Protein AF-0000000075303180 (afdb_homodimer)

Secondary structure (DSSP, 8-state):
----------GGGGGGGGGGHHHHHHHHHHHHHHHHHHHTSS-HHHHGGGGTT---HHHHHHHHHHHHHHHHHHHHHHHHHH-TT-HHHHHHHHHHHHHHHHHHHHHHHHHTT-HHHHHHHHHHHHHHHHHHHHHHHHHT--SHHHHHHHHHHHHHHHHHHHHTT--/-------GGGGGGGGGGGGGHHHHHHHHHHHHHHHHHHHTSS-HHHHGGG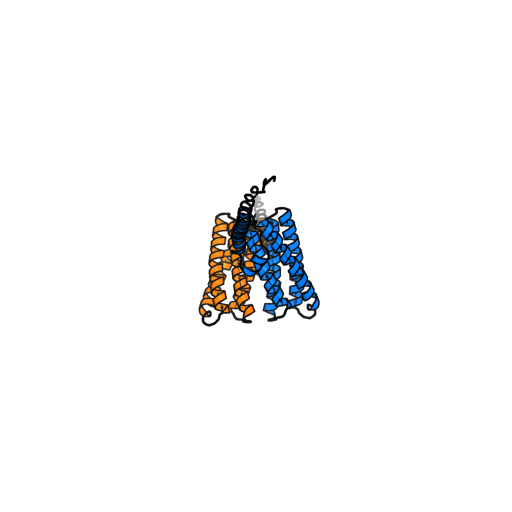GTT---HHHHHHHHHHHHHHHHHHHHHHHHHH-TT-HHHHHHHHHHHHHHHHHHHHHHHHHTT-HHHHHHHHHHHHHHHHHHHHHHHHHT--SHHHHHHHHHHHHHHHHHHHHTT--

Structure (mmCIF, N/CA/C/O backbone):
data_AF-0000000075303180-model_v1
#
loop_
_entity.id
_entity.type
_entity.pdbx_description
1 polymer 'Pectinesterase inhibitor domain-containing protein'
#
loop_
_atom_site.group_PDB
_atom_site.id
_atom_site.type_symbol
_atom_site.label_atom_id
_atom_site.label_alt_id
_atom_site.label_comp_id
_atom_site.label_asym_id
_atom_site.label_entity_id
_atom_site.label_seq_id
_atom_site.pdbx_PDB_ins_code
_atom_site.Cartn_x
_atom_site.Cartn_y
_atom_site.Cartn_z
_atom_site.occupancy
_atom_site.B_iso_or_equiv
_atom_site.auth_seq_id
_atom_site.auth_comp_id
_atom_site.auth_asym_id
_atom_site.auth_atom_id
_atom_site.pdbx_PDB_model_num
ATOM 1 N N . MET A 1 1 ? 65.938 -1.689 64.062 1 24.88 1 MET A N 1
ATOM 2 C CA . MET A 1 1 ? 65.25 -2.586 63.125 1 24.88 1 MET A CA 1
ATOM 3 C C . MET A 1 1 ? 63.75 -2.189 63.031 1 24.88 1 MET A C 1
ATOM 5 O O . MET A 1 1 ? 63.031 -2.137 64 1 24.88 1 MET A O 1
ATOM 9 N N . ALA A 1 2 ? 63.438 -1.183 62 1 32.94 2 ALA A N 1
ATOM 10 C CA . ALA A 1 2 ? 62.469 -0.233 61.5 1 32.94 2 ALA A CA 1
ATOM 11 C C . ALA A 1 2 ? 61.281 -0.958 60.844 1 32.94 2 ALA A C 1
ATOM 13 O O . ALA A 1 2 ? 61.406 -1.531 59.781 1 32.94 2 ALA A O 1
ATOM 14 N N . GLY A 1 3 ? 60.594 -1.836 61.594 1 27.31 3 GLY A N 1
ATOM 15 C CA . GLY A 1 3 ? 59.5 -2.717 61.25 1 27.31 3 GLY A CA 1
ATOM 16 C C . GLY A 1 3 ? 58.281 -1.972 60.75 1 27.31 3 GLY A C 1
ATOM 17 O O . GLY A 1 3 ? 57.25 -1.926 61.406 1 27.31 3 GLY A O 1
ATOM 18 N N . ARG A 1 4 ? 58.406 -0.754 60 1 32.34 4 ARG A N 1
ATOM 19 C CA . ARG A 1 4 ? 57.344 0.165 59.594 1 32.34 4 ARG A CA 1
ATOM 20 C C . ARG A 1 4 ? 56.406 -0.483 58.594 1 32.34 4 ARG A C 1
ATOM 22 O O . ARG A 1 4 ? 56.625 -0.41 57.406 1 32.34 4 ARG A O 1
ATOM 29 N N . ASP A 1 5 ? 56.188 -1.836 58.625 1 28.19 5 ASP A N 1
ATOM 30 C CA . ASP A 1 5 ? 55.438 -2.348 57.469 1 28.19 5 ASP A CA 1
ATOM 31 C C . ASP A 1 5 ? 54.094 -1.618 57.312 1 28.19 5 ASP A C 1
ATOM 33 O O . ASP A 1 5 ? 53.594 -1.01 58.281 1 28.19 5 ASP A O 1
ATOM 37 N N . THR A 1 6 ? 53.469 -1.78 55.938 1 33.72 6 THR A N 1
ATOM 38 C CA . THR A 1 6 ? 52.688 -1.403 54.781 1 33.72 6 THR A CA 1
ATOM 39 C C . THR A 1 6 ? 51.219 -1.77 54.938 1 33.72 6 THR A C 1
ATOM 41 O O . THR A 1 6 ? 50.844 -2.918 54.719 1 33.72 6 THR A O 1
ATOM 44 N N . PHE A 1 7 ? 50.594 -1.646 56.062 1 31.88 7 PHE A N 1
ATOM 45 C CA . PHE A 1 7 ? 49.25 -2.152 56.25 1 31.88 7 PHE A CA 1
ATOM 46 C C . PHE A 1 7 ? 48.25 -1.39 55.375 1 31.88 7 PHE A C 1
ATOM 48 O O . PHE A 1 7 ? 47.062 -1.67 55.406 1 31.88 7 PHE A O 1
ATOM 55 N N . GLN A 1 8 ? 48.719 -0.25 54.688 1 28.45 8 GLN A N 1
ATOM 56 C CA . GLN A 1 8 ? 47.594 0.68 54.5 1 28.45 8 GLN A CA 1
ATOM 57 C C . GLN A 1 8 ? 46.562 0.11 53.531 1 28.45 8 GLN A C 1
ATOM 59 O O . GLN A 1 8 ? 45.375 0.098 53.812 1 28.45 8 GLN A O 1
ATOM 64 N N . LEU A 1 9 ? 46.75 0.194 52.094 1 29.69 9 LEU A N 1
ATOM 65 C CA . LEU A 1 9 ? 45.875 0.906 51.188 1 29.69 9 LEU A CA 1
ATOM 66 C C . LEU A 1 9 ? 44.812 -0.033 50.594 1 29.69 9 LEU A C 1
ATOM 68 O O . LEU A 1 9 ? 44.938 -0.532 49.469 1 29.69 9 LEU A O 1
ATOM 72 N N . ARG A 1 10 ? 44.344 -1.1 51.281 1 32.66 10 ARG A N 1
ATOM 73 C CA . ARG A 1 10 ? 43.531 -2.004 50.438 1 32.66 10 ARG A CA 1
ATOM 74 C C . ARG A 1 10 ? 42.156 -1.413 50.156 1 32.66 10 ARG A C 1
ATOM 76 O O . ARG A 1 10 ? 41.312 -2.066 49.531 1 32.66 10 ARG A O 1
ATOM 83 N N . PHE A 1 11 ? 41.75 -0.204 50.625 1 32.78 11 PHE A N 1
ATOM 84 C CA . PHE A 1 11 ? 40.281 -0.117 50.625 1 32.78 11 PHE A CA 1
ATOM 85 C C . PHE A 1 11 ? 39.75 0.179 49.219 1 32.78 11 PHE A C 1
ATOM 87 O O . PHE A 1 11 ? 38.562 0.42 49.062 1 32.78 11 PHE A O 1
ATOM 94 N N . ALA A 1 12 ? 40.562 0.313 48.125 1 32.06 12 ALA A N 1
ATOM 95 C CA . ALA A 1 12 ? 39.969 1.142 47.062 1 32.06 12 ALA A CA 1
ATOM 96 C C . ALA A 1 12 ? 38.938 0.35 46.25 1 32.06 12 ALA A C 1
ATOM 98 O O . ALA A 1 12 ? 38.344 0.878 45.312 1 32.06 12 ALA A O 1
ATOM 99 N N . ALA A 1 13 ? 38.875 -0.972 46.281 1 31.77 13 ALA A N 1
ATOM 100 C CA . ALA A 1 13 ? 38.406 -1.483 45 1 31.77 13 ALA A CA 1
ATOM 101 C C . ALA A 1 13 ? 36.875 -1.424 44.906 1 31.77 13 ALA A C 1
ATOM 103 O O . ALA A 1 13 ? 36.281 -1.957 43.969 1 31.77 13 ALA A O 1
ATOM 104 N N . VAL A 1 14 ? 36.125 -1.001 45.938 1 34.91 14 VAL A N 1
ATOM 105 C CA . VAL A 1 14 ? 34.75 -1.453 45.812 1 34.91 14 VAL A CA 1
ATOM 106 C C . VAL A 1 14 ? 33.969 -0.567 44.844 1 34.91 14 VAL A C 1
ATOM 108 O O . VAL A 1 14 ? 32.781 -0.792 44.594 1 34.91 14 VAL A O 1
ATOM 111 N N . ALA A 1 15 ? 34.469 0.601 44.375 1 32.38 15 ALA A N 1
ATOM 112 C CA . ALA A 1 15 ? 33.5 1.516 43.812 1 32.38 15 ALA A CA 1
ATOM 113 C C . ALA A 1 15 ? 33.125 1.108 42.406 1 32.38 15 ALA A C 1
ATOM 115 O O . ALA A 1 15 ? 32.344 1.783 41.75 1 32.38 15 ALA A O 1
ATOM 116 N N . ALA A 1 16 ? 33.844 0.206 41.781 1 34.72 16 ALA A N 1
ATOM 117 C CA . ALA A 1 16 ? 33.656 0.291 40.312 1 34.72 16 ALA A CA 1
ATOM 118 C C . ALA A 1 16 ? 32.344 -0.331 39.906 1 34.72 16 ALA A C 1
ATOM 120 O O . ALA A 1 16 ? 32.031 -0.391 38.719 1 34.72 16 ALA A O 1
ATOM 121 N N . SER A 1 17 ? 31.594 -1.024 40.781 1 34.41 17 SER A N 1
ATOM 122 C CA . SER A 1 17 ? 30.641 -1.911 40.125 1 34.41 17 SER A CA 1
ATOM 123 C C . SER A 1 17 ? 29.375 -1.163 39.719 1 34.41 17 SER A C 1
ATOM 125 O O . SER A 1 17 ? 28.438 -1.762 39.219 1 34.41 17 SER A O 1
ATOM 127 N N . ALA A 1 18 ? 29.109 0.028 40.219 1 31.83 18 ALA A N 1
ATOM 128 C CA . ALA A 1 18 ? 27.734 0.475 40.031 1 31.83 18 ALA A CA 1
ATOM 129 C C . ALA A 1 18 ? 27.516 0.95 38.594 1 31.83 18 ALA A C 1
ATOM 131 O O . ALA A 1 18 ? 26.391 1.322 38.219 1 31.83 18 ALA A O 1
ATOM 132 N N . ALA A 1 19 ? 28.562 1.219 37.844 1 35.19 19 ALA A N 1
ATOM 133 C CA . ALA A 1 19 ? 28.25 1.925 36.594 1 35.19 19 ALA A CA 1
ATOM 134 C C . ALA A 1 19 ? 27.688 0.971 35.562 1 35.19 19 ALA A C 1
ATOM 136 O O . ALA A 1 19 ? 27.344 1.39 34.438 1 35.19 19 ALA A O 1
ATOM 137 N N . VAL A 1 20 ? 27.828 -0.35 35.719 1 40.56 20 VAL A N 1
ATOM 138 C CA . VAL A 1 20 ? 27.469 -1.192 34.594 1 40.56 20 VAL A CA 1
ATOM 139 C C . VAL A 1 20 ? 25.953 -1.306 34.5 1 40.56 20 VAL A C 1
ATOM 141 O O . VAL A 1 20 ? 25.422 -1.77 33.469 1 40.56 20 VAL A O 1
ATOM 144 N N . LEU A 1 21 ? 25.109 -0.945 35.5 1 37.31 21 LEU A N 1
ATOM 145 C CA . LEU A 1 21 ? 23.688 -1.257 35.406 1 37.31 21 LEU A CA 1
ATOM 146 C C . LEU A 1 21 ? 22.953 -0.234 34.562 1 37.31 21 LEU A C 1
ATOM 148 O O . LEU A 1 21 ? 21.844 -0.487 34.094 1 37.31 21 LEU A O 1
ATOM 152 N N . ILE A 1 22 ? 23.453 0.957 34.344 1 39.12 22 ILE A N 1
ATOM 153 C CA . ILE A 1 22 ? 22.641 1.969 33.656 1 39.12 22 ILE A CA 1
ATOM 154 C C . ILE A 1 22 ? 22.562 1.656 32.188 1 39.12 22 ILE A C 1
ATOM 156 O O . ILE A 1 22 ? 21.562 1.976 31.516 1 39.12 22 ILE A O 1
ATOM 160 N N . LEU A 1 23 ? 23.531 1.041 31.578 1 44.53 23 LEU A N 1
ATOM 161 C CA . LEU A 1 23 ? 23.469 0.863 30.125 1 44.53 23 LEU A CA 1
ATOM 162 C C . LEU A 1 23 ? 22.406 -0.157 29.75 1 44.53 23 LEU A C 1
ATOM 164 O O . LEU A 1 23 ? 21.875 -0.13 28.641 1 44.53 23 LEU A O 1
ATOM 168 N N . LEU A 1 24 ? 22.125 -1.061 30.594 1 41.56 24 LEU A N 1
ATOM 169 C CA . LEU A 1 24 ? 21.156 -2.092 30.234 1 41.56 24 LEU A CA 1
ATOM 170 C C . LEU A 1 24 ? 19.734 -1.532 30.234 1 41.56 24 LEU A C 1
ATOM 172 O O . LEU A 1 24 ? 18.875 -2.014 29.5 1 41.56 24 LEU A O 1
ATOM 176 N N . MET A 1 25 ? 19.438 -0.557 31.016 1 38.84 25 MET A N 1
ATOM 177 C CA . MET A 1 25 ? 18.047 -0.096 31.078 1 38.84 25 MET A CA 1
ATOM 178 C C . MET A 1 25 ? 17.703 0.757 29.859 1 38.84 25 MET A C 1
ATOM 180 O O . MET A 1 25 ? 16.547 0.858 29.484 1 38.84 25 MET A O 1
ATOM 184 N N . ALA A 1 26 ? 18.594 1.51 29.312 1 40.84 26 ALA A N 1
ATOM 185 C CA . ALA A 1 26 ? 18.312 2.307 28.109 1 40.84 26 ALA A CA 1
ATOM 186 C C . ALA A 1 26 ? 17.969 1.411 26.922 1 40.84 26 ALA A C 1
ATOM 188 O O . ALA A 1 26 ? 17.125 1.762 26.094 1 40.84 26 ALA A O 1
ATOM 189 N N . GLY A 1 27 ? 18.625 0.375 26.781 1 40.47 27 GLY A N 1
ATOM 190 C CA . GLY A 1 27 ? 18.328 -0.609 25.75 1 40.47 27 GLY A CA 1
ATOM 191 C C . GLY A 1 27 ? 16.938 -1.181 25.859 1 40.47 27 GLY A C 1
ATOM 192 O O . GLY A 1 27 ? 16.344 -1.574 24.844 1 40.47 27 GLY A O 1
ATOM 193 N N . GLN A 1 28 ? 16.469 -1.405 26.984 1 43.34 28 GLN A N 1
ATOM 194 C CA . GLN A 1 28 ? 15.141 -1.982 27.203 1 43.34 28 GLN A CA 1
ATOM 195 C C . GLN A 1 28 ? 14.039 -0.99 26.844 1 43.34 28 GLN A C 1
ATOM 197 O O . GLN A 1 28 ? 13.008 -1.373 26.297 1 43.34 28 GLN A O 1
ATOM 202 N N . VAL A 1 29 ? 14.242 0.16 27.297 1 41.56 29 VAL A N 1
ATOM 203 C CA . VAL A 1 29 ? 13.227 1.168 27.016 1 41.56 29 VAL A CA 1
ATOM 204 C C . VAL A 1 29 ? 13.188 1.456 25.516 1 41.56 29 VAL A C 1
ATOM 206 O O . VAL A 1 29 ? 12.117 1.582 24.922 1 41.56 29 VAL A O 1
ATOM 209 N N . ALA A 1 30 ? 14.414 1.694 25 1 41.25 30 ALA A N 1
ATOM 210 C CA . ALA A 1 30 ? 14.516 1.917 23.547 1 41.25 30 ALA A CA 1
ATOM 211 C C . ALA A 1 30 ? 13.961 0.729 22.781 1 41.25 30 ALA A C 1
ATOM 213 O O . ALA A 1 30 ? 13.273 0.907 21.766 1 41.25 30 ALA A O 1
ATOM 214 N N . GLU A 1 31 ? 14.258 -0.454 23.219 1 47 31 GLU A N 1
ATOM 215 C CA . GLU A 1 31 ? 13.719 -1.675 22.625 1 47 31 GLU A CA 1
ATOM 216 C C . GLU A 1 31 ? 12.195 -1.71 22.734 1 47 31 GLU A C 1
ATOM 218 O O . GLU A 1 31 ? 11.516 -2.107 21.781 1 47 31 GLU A O 1
ATOM 223 N N . SER A 1 32 ? 11.75 -1.181 23.891 1 48.59 32 SER A N 1
ATOM 224 C CA . SER A 1 32 ? 10.305 -1.16 24.125 1 48.59 32 SER A CA 1
ATOM 225 C C . SER A 1 32 ? 9.617 -0.177 23.172 1 48.59 32 SER A C 1
ATOM 227 O O . SER A 1 32 ? 8.57 -0.486 22.609 1 48.59 32 SER A O 1
ATOM 229 N N . ARG A 1 33 ? 10.258 1.001 23.094 1 44.88 33 ARG A N 1
ATOM 230 C CA . ARG A 1 33 ? 9.664 1.993 22.203 1 44.88 33 ARG A CA 1
ATOM 231 C C . ARG A 1 33 ? 9.836 1.589 20.75 1 44.88 33 ARG A C 1
ATOM 233 O O . ARG A 1 33 ? 8.969 1.854 19.922 1 44.88 33 ARG A O 1
ATOM 240 N N . MET A 1 34 ? 11.109 0.987 20.406 1 47.81 34 MET A N 1
ATOM 241 C CA . MET A 1 34 ? 11.344 0.433 19.078 1 47.81 34 MET A CA 1
ATOM 242 C C . MET A 1 34 ? 10.305 -0.626 18.734 1 47.81 34 MET A C 1
ATOM 244 O O . MET A 1 34 ? 9.766 -0.636 17.625 1 47.81 34 MET A O 1
ATOM 248 N N . ILE A 1 35 ? 10.219 -1.582 19.734 1 54.34 35 ILE A N 1
ATOM 249 C CA . ILE A 1 35 ? 9.188 -2.609 19.641 1 54.34 35 ILE A CA 1
ATOM 250 C C . ILE A 1 35 ? 7.824 -1.953 19.438 1 54.34 35 ILE A C 1
ATOM 252 O O . ILE A 1 35 ? 7.02 -2.426 18.625 1 54.34 35 ILE A O 1
ATOM 256 N N . ASN A 1 36 ? 7.867 -0.774 19.719 1 70.38 36 ASN A N 1
ATOM 257 C CA . ASN A 1 36 ? 6.566 -0.114 19.672 1 70.38 36 ASN A CA 1
ATOM 258 C C . ASN A 1 36 ? 6.293 0.485 18.281 1 70.38 36 ASN A C 1
ATOM 260 O O . ASN A 1 36 ? 5.203 0.319 17.734 1 70.38 36 ASN A O 1
ATOM 264 N N . LEU A 1 37 ? 7.488 0.885 17.656 1 84.31 37 LEU A N 1
ATOM 265 C CA . LEU A 1 37 ? 7.246 1.544 16.375 1 84.31 37 LEU A CA 1
ATOM 266 C C . LEU A 1 37 ? 6.801 0.538 15.312 1 84.31 37 LEU A C 1
ATOM 268 O O . LEU A 1 37 ? 5.945 0.846 14.477 1 84.31 37 LEU A O 1
ATOM 272 N N . CYS A 1 38 ? 7.293 -0.668 15.469 1 89.12 38 CYS A N 1
ATOM 273 C CA . CYS A 1 38 ? 7.078 -1.641 14.406 1 89.12 38 CYS A CA 1
ATOM 274 C C . CYS A 1 38 ? 5.879 -2.527 14.703 1 89.12 38 CYS A C 1
ATOM 276 O O . CYS A 1 38 ? 5.406 -3.262 13.836 1 89.12 38 CYS A O 1
ATOM 278 N N . SER A 1 39 ? 5.418 -2.426 15.922 1 81.62 39 SER A N 1
ATOM 279 C CA . SER A 1 39 ? 4.355 -3.33 16.344 1 81.62 39 SER A CA 1
ATOM 280 C C . SER A 1 39 ? 3.084 -3.111 15.531 1 81.62 39 SER A C 1
ATOM 282 O O . SER A 1 39 ? 2.289 -4.039 15.352 1 81.62 39 SER A O 1
ATOM 284 N N . HIS A 1 40 ? 2.967 -1.974 14.906 1 72.5 40 HIS A N 1
ATOM 285 C CA . HIS A 1 40 ? 1.739 -1.68 14.172 1 72.5 40 HIS A CA 1
ATOM 286 C C . HIS A 1 40 ? 1.953 -1.796 12.664 1 72.5 40 HIS A C 1
ATOM 288 O O . HIS A 1 40 ? 1.044 -1.512 11.883 1 72.5 40 HIS A O 1
ATOM 294 N N . THR A 1 41 ? 3.145 -2.25 12.352 1 83.81 41 THR A N 1
ATOM 295 C CA . THR A 1 41 ? 3.387 -2.439 10.93 1 83.81 41 THR A CA 1
ATOM 296 C C . THR A 1 41 ? 2.885 -3.807 10.469 1 83.81 41 THR A C 1
ATOM 298 O O . THR A 1 41 ? 2.699 -4.711 11.289 1 83.81 41 THR A O 1
ATOM 301 N N . ALA A 1 42 ? 2.67 -3.943 9.18 1 81.12 42 ALA A N 1
ATOM 302 C CA . ALA A 1 42 ? 2.164 -5.195 8.625 1 81.12 42 ALA A CA 1
ATOM 303 C C . ALA A 1 42 ? 3.227 -6.293 8.68 1 81.12 42 ALA A C 1
ATOM 305 O O . ALA A 1 42 ? 2.902 -7.473 8.82 1 81.12 42 ALA A O 1
ATOM 306 N N . TYR A 1 43 ? 4.414 -5.84 8.602 1 88.69 43 TYR A N 1
ATOM 307 C CA . TYR A 1 43 ? 5.512 -6.797 8.57 1 88.69 43 TYR A CA 1
ATOM 308 C C . TYR A 1 43 ? 6.605 -6.414 9.562 1 88.69 43 TYR A C 1
ATOM 310 O O . TYR A 1 43 ? 7.703 -6.027 9.164 1 88.69 43 TYR A O 1
ATOM 318 N N . PRO A 1 44 ? 6.359 -6.727 10.859 1 89.75 44 PRO A N 1
ATOM 319 C CA . PRO A 1 44 ? 7.254 -6.262 11.922 1 89.75 44 PRO A CA 1
ATOM 320 C C . PRO A 1 44 ? 8.648 -6.875 11.828 1 89.75 44 PRO A C 1
ATOM 322 O O . PRO A 1 44 ? 9.633 -6.227 12.188 1 89.75 44 PRO A O 1
ATOM 325 N N . SER A 1 45 ? 8.773 -8.094 11.352 1 90.88 45 SER A N 1
ATOM 326 C CA . SER A 1 45 ? 10.07 -8.758 11.266 1 90.88 45 SER A CA 1
ATOM 327 C C . SER A 1 45 ? 10.977 -8.062 10.25 1 90.88 45 SER A C 1
ATOM 329 O O . SER A 1 45 ? 12.203 -8.102 10.383 1 90.88 45 SER A O 1
ATOM 331 N N . LEU A 1 46 ? 10.383 -7.402 9.305 1 91.81 46 LEU A N 1
ATOM 332 C CA . LEU A 1 46 ? 11.148 -6.68 8.297 1 91.81 46 LEU A CA 1
ATOM 333 C C . LEU A 1 46 ? 11.406 -5.242 8.734 1 91.81 46 LEU A C 1
ATOM 335 O O . LEU A 1 46 ? 12.289 -4.57 8.195 1 91.81 46 LEU A O 1
ATOM 339 N N . CYS A 1 47 ? 10.672 -4.836 9.664 1 93.12 47 CYS A N 1
ATOM 340 C CA . CYS A 1 47 ? 10.758 -3.473 10.172 1 93.12 47 CYS A CA 1
ATOM 341 C C . CYS A 1 47 ? 11.859 -3.352 11.227 1 93.12 47 CYS A C 1
ATOM 343 O O . CYS A 1 47 ? 12.656 -2.418 11.188 1 93.12 47 CYS A O 1
ATOM 345 N N . ARG A 1 48 ? 11.969 -4.258 12.078 1 92.69 48 ARG A N 1
ATOM 346 C CA . ARG A 1 48 ? 12.773 -4.18 13.297 1 92.69 48 ARG A CA 1
ATOM 347 C C . ARG A 1 48 ? 14.25 -3.982 12.961 1 92.69 48 ARG A C 1
ATOM 349 O O . ARG A 1 48 ? 14.906 -3.105 13.531 1 92.69 48 ARG A O 1
ATOM 356 N N . PRO A 1 49 ? 14.805 -4.734 12.039 1 92.94 49 PRO A N 1
ATOM 357 C CA . PRO A 1 49 ? 16.234 -4.547 11.766 1 92.94 49 PRO A CA 1
ATOM 358 C C . PRO A 1 49 ? 16.547 -3.166 11.203 1 92.94 49 PRO A C 1
ATOM 360 O O . PRO A 1 49 ? 17.672 -2.686 11.336 1 92.94 49 PRO A O 1
ATOM 363 N N . LEU A 1 50 ? 15.602 -2.512 10.656 1 91.81 50 LEU A N 1
ATOM 364 C CA . LEU A 1 50 ? 15.859 -1.238 9.992 1 91.81 50 LEU A CA 1
ATOM 365 C C . LEU A 1 50 ? 15.773 -0.081 10.977 1 91.81 50 LEU A C 1
ATOM 367 O O . LEU A 1 50 ? 16.297 1.006 10.719 1 91.81 50 LEU A O 1
ATOM 371 N N . VAL A 1 51 ? 15.102 -0.293 12.102 1 92.38 51 VAL A N 1
ATOM 372 C CA . VAL A 1 51 ? 14.898 0.828 13.016 1 92.38 51 VAL A CA 1
ATOM 373 C C . VAL A 1 51 ? 15.539 0.514 14.367 1 92.38 51 VAL A C 1
ATOM 375 O O . VAL A 1 51 ? 15.102 1.021 15.398 1 92.38 51 VAL A O 1
ATOM 378 N N . LYS A 1 52 ? 16.484 -0.289 14.289 1 88.12 52 LYS A N 1
ATOM 379 C CA . LYS A 1 52 ? 17.172 -0.608 15.531 1 88.12 52 LYS A CA 1
ATOM 380 C C . LYS A 1 52 ? 17.688 0.657 16.219 1 88.12 52 LYS A C 1
ATOM 382 O O . LYS A 1 52 ? 18.297 1.511 15.578 1 88.12 52 LYS A O 1
ATOM 387 N N . ARG A 1 53 ? 17.266 0.84 17.5 1 86.56 53 ARG A N 1
ATOM 388 C CA . ARG A 1 53 ? 17.734 1.903 18.375 1 86.56 53 ARG A CA 1
ATOM 389 C C . ARG A 1 53 ? 17.141 3.25 17.984 1 86.56 53 ARG A C 1
ATOM 391 O O . ARG A 1 53 ? 17.672 4.301 18.328 1 86.56 53 ARG A O 1
ATOM 398 N N . VAL A 1 54 ? 16.25 3.285 17.125 1 90.19 54 VAL A N 1
ATOM 399 C CA . VAL A 1 54 ? 15.555 4.516 16.75 1 90.19 54 VAL A CA 1
ATOM 400 C C . VAL A 1 54 ? 14.203 4.586 17.469 1 90.19 54 VAL A C 1
ATOM 402 O O . VAL A 1 54 ? 13.438 3.617 17.469 1 90.19 54 VAL A O 1
ATOM 405 N N . THR A 1 55 ? 13.898 5.742 18.094 1 86.12 55 THR A N 1
ATOM 406 C CA . THR A 1 55 ? 12.641 5.875 18.828 1 86.12 55 THR A CA 1
ATOM 407 C C . THR A 1 55 ? 11.758 6.953 18.188 1 86.12 55 THR A C 1
ATOM 409 O O . THR A 1 55 ? 10.555 7.004 18.453 1 86.12 55 THR A O 1
ATOM 412 N N . ASN A 1 56 ? 12.344 7.805 17.469 1 89.94 56 ASN A N 1
ATOM 413 C CA . ASN A 1 56 ? 11.617 8.891 16.812 1 89.94 56 ASN A CA 1
ATOM 414 C C . ASN A 1 56 ? 11.016 8.445 15.484 1 89.94 56 ASN A C 1
ATOM 416 O O . ASN A 1 56 ? 11.734 7.988 14.594 1 89.94 56 ASN A O 1
ATOM 420 N N . PRO A 1 57 ? 9.719 8.633 15.359 1 89.5 57 PRO A N 1
ATOM 421 C CA . PRO A 1 57 ? 9.062 8.164 14.141 1 89.5 57 PRO A CA 1
ATOM 422 C C . PRO A 1 57 ? 9.625 8.812 12.875 1 89.5 57 PRO A C 1
ATOM 424 O O . PRO A 1 57 ? 9.734 8.164 11.836 1 89.5 57 PRO A O 1
ATOM 427 N N . ARG A 1 58 ? 9.898 10.039 12.914 1 93 58 ARG A N 1
ATOM 428 C CA . ARG A 1 58 ? 10.43 10.734 11.75 1 93 58 ARG A CA 1
ATOM 429 C C . ARG A 1 58 ? 11.781 10.148 11.336 1 93 58 ARG A C 1
ATOM 431 O O . ARG A 1 58 ? 12.016 9.914 10.148 1 93 58 ARG A O 1
ATOM 438 N N . ARG A 1 59 ? 12.602 9.914 12.289 1 93.88 59 ARG A N 1
ATOM 439 C CA . ARG A 1 59 ? 13.906 9.32 12.008 1 93.88 59 ARG A CA 1
ATOM 440 C C . ARG A 1 59 ? 13.758 7.879 11.531 1 93.88 59 ARG A C 1
ATOM 442 O O . ARG A 1 59 ? 14.484 7.441 10.633 1 93.88 59 ARG A O 1
ATOM 449 N N . ALA A 1 60 ? 12.906 7.125 12.188 1 93.81 60 ALA A N 1
ATOM 450 C CA . ALA A 1 60 ? 12.648 5.742 11.789 1 93.81 60 ALA A CA 1
ATOM 451 C C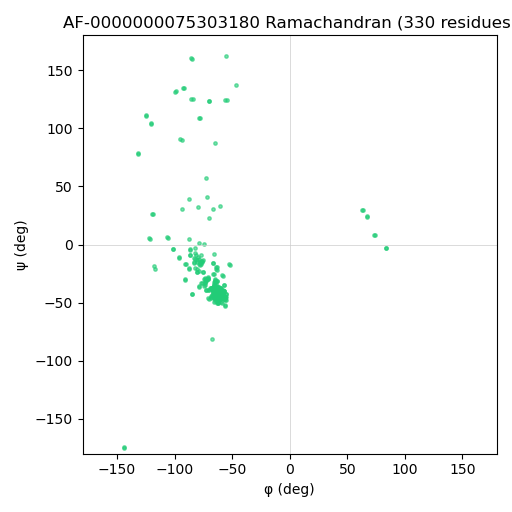 . ALA A 1 60 ? 12.18 5.672 10.336 1 93.81 60 ALA A C 1
ATOM 453 O O . ALA A 1 60 ? 12.664 4.848 9.562 1 93.81 60 ALA A O 1
ATOM 454 N N . THR A 1 61 ? 11.273 6.527 10.008 1 94.06 61 THR A N 1
ATOM 455 C CA . THR A 1 61 ? 10.75 6.57 8.648 1 94.06 61 THR A CA 1
ATOM 456 C C . THR A 1 61 ? 11.844 6.926 7.652 1 94.06 61 THR A C 1
ATOM 458 O O . THR A 1 61 ? 11.977 6.285 6.605 1 94.06 61 THR A O 1
ATOM 461 N N . HIS A 1 62 ? 12.594 7.938 7.977 1 95.81 62 HIS A N 1
ATOM 462 C CA . HIS A 1 62 ? 13.688 8.344 7.098 1 95.81 62 HIS A CA 1
ATOM 463 C C . HIS A 1 62 ? 14.648 7.195 6.848 1 95.81 62 HIS A C 1
ATOM 465 O O . HIS A 1 62 ? 15.008 6.918 5.699 1 95.81 62 HIS A O 1
ATOM 471 N N . ARG A 1 63 ? 15.016 6.496 7.832 1 95.19 63 ARG A N 1
ATOM 472 C CA . ARG A 1 63 ? 15.961 5.387 7.723 1 95.19 63 ARG A CA 1
ATOM 473 C C . ARG A 1 63 ? 15.375 4.25 6.895 1 95.19 63 ARG A C 1
ATOM 475 O O . ARG A 1 63 ? 16.078 3.631 6.094 1 95.19 63 ARG A O 1
ATOM 482 N N . THR A 1 64 ? 14.172 3.941 7.188 1 96.31 64 THR A N 1
ATOM 483 C CA . THR A 1 64 ? 13.547 2.834 6.473 1 96.31 64 THR A CA 1
ATOM 484 C C . THR A 1 64 ? 13.383 3.17 4.992 1 96.31 64 THR A C 1
ATOM 486 O O . THR A 1 64 ? 13.516 2.297 4.133 1 96.31 64 THR A O 1
ATOM 489 N N . ILE A 1 65 ? 13.094 4.414 4.668 1 97.5 65 ILE A N 1
ATOM 490 C CA . ILE A 1 65 ? 12.992 4.836 3.275 1 97.5 65 ILE A CA 1
ATOM 491 C C . ILE A 1 65 ? 14.367 4.727 2.605 1 97.5 65 ILE A C 1
ATOM 493 O O . ILE A 1 65 ? 14.469 4.27 1.466 1 97.5 65 ILE A O 1
ATOM 497 N N . GLN A 1 66 ? 15.359 5.086 3.332 1 97.31 66 GLN A N 1
ATOM 498 C CA . GLN A 1 66 ? 16.719 4.977 2.799 1 97.31 66 GLN A CA 1
ATOM 499 C C . GLN A 1 66 ? 17.062 3.525 2.494 1 97.31 66 GLN A C 1
ATOM 501 O O . GLN A 1 66 ? 17.625 3.225 1.435 1 97.31 66 GLN A O 1
ATOM 506 N N . ALA A 1 67 ? 16.828 2.721 3.418 1 97.44 67 ALA A N 1
ATOM 507 C CA . ALA A 1 67 ? 17.109 1.298 3.223 1 97.44 67 ALA A CA 1
ATOM 508 C C . ALA A 1 67 ? 16.297 0.743 2.051 1 97.44 67 ALA A C 1
ATOM 510 O O . ALA A 1 67 ? 16.828 -0.031 1.244 1 97.44 67 ALA A O 1
ATOM 511 N N . LEU A 1 68 ? 15.039 1.068 1.972 1 98.25 68 LEU A N 1
ATOM 512 C CA . LEU A 1 68 ? 14.172 0.639 0.878 1 98.25 68 LEU A CA 1
ATOM 513 C C . LEU A 1 68 ? 14.711 1.132 -0.463 1 98.25 68 LEU A C 1
ATOM 515 O O . LEU A 1 68 ? 14.703 0.391 -1.449 1 98.25 68 LEU A O 1
ATOM 519 N N . GLU A 1 69 ? 15.156 2.363 -0.488 1 98.38 69 GLU A N 1
ATOM 520 C CA . GLU A 1 69 ? 15.719 2.934 -1.707 1 98.38 69 GLU A CA 1
ATOM 521 C C . GLU A 1 69 ? 16.938 2.143 -2.17 1 98.38 69 GLU A C 1
ATOM 523 O O . GLU A 1 69 ? 17.062 1.82 -3.354 1 98.38 69 GLU A O 1
ATOM 528 N N . ALA A 1 70 ? 17.797 1.853 -1.29 1 97.88 70 ALA A N 1
ATOM 529 C CA . ALA A 1 70 ? 19 1.088 -1.618 1 97.88 70 ALA A CA 1
ATOM 530 C C . ALA A 1 70 ? 18.641 -0.287 -2.172 1 97.88 70 ALA A C 1
ATOM 532 O O . ALA A 1 70 ? 19.188 -0.717 -3.188 1 97.88 70 ALA A O 1
ATOM 533 N N . LYS A 1 71 ? 17.734 -0.931 -1.503 1 97.94 71 LYS A N 1
ATOM 534 C CA . LYS A 1 71 ? 17.312 -2.252 -1.964 1 97.94 71 LYS A CA 1
ATOM 535 C C . LYS A 1 71 ? 16.625 -2.166 -3.322 1 97.94 71 LYS A C 1
ATOM 537 O O . LYS A 1 71 ? 16.766 -3.072 -4.148 1 97.94 71 LYS A O 1
ATOM 542 N N . THR A 1 72 ? 15.875 -1.136 -3.523 1 98.62 72 THR A N 1
ATOM 543 C CA . THR A 1 72 ? 15.18 -0.947 -4.789 1 98.62 72 THR A CA 1
ATOM 544 C C . THR A 1 72 ? 16.172 -0.757 -5.934 1 98.62 72 THR A C 1
ATOM 546 O O . THR A 1 72 ? 15.953 -1.256 -7.039 1 98.62 72 THR A O 1
ATOM 549 N N . LYS A 1 73 ? 17.219 -0.032 -5.691 1 98.5 73 LYS A N 1
ATOM 550 C CA . LYS A 1 73 ? 18.25 0.185 -6.711 1 98.5 73 LYS A CA 1
ATOM 551 C C . LYS A 1 73 ? 18.891 -1.132 -7.129 1 98.5 73 LYS A C 1
ATOM 553 O O . LYS A 1 73 ? 19.156 -1.352 -8.312 1 98.5 73 LYS A O 1
ATOM 558 N N . VAL A 1 74 ? 19.109 -1.972 -6.16 1 97.88 74 VAL A N 1
ATOM 559 C CA . VAL A 1 74 ? 19.672 -3.285 -6.465 1 97.88 74 VAL A CA 1
ATOM 560 C C . VAL A 1 74 ? 18.688 -4.082 -7.316 1 97.88 74 VAL A C 1
ATOM 562 O O . VAL A 1 74 ? 19.062 -4.699 -8.312 1 97.88 74 VAL A O 1
ATOM 565 N N . ALA A 1 75 ? 17.453 -4.074 -6.918 1 98.12 75 ALA A N 1
ATOM 566 C CA . ALA A 1 75 ? 16.422 -4.785 -7.66 1 98.12 75 ALA A CA 1
ATOM 567 C C . ALA A 1 75 ? 16.281 -4.238 -9.078 1 98.12 75 ALA A C 1
ATOM 569 O O . ALA A 1 75 ? 16.047 -4.992 -10.023 1 98.12 75 ALA A O 1
ATOM 570 N N . LEU A 1 76 ? 16.406 -2.895 -9.18 1 98.12 76 LEU A N 1
ATOM 571 C CA . LEU A 1 76 ? 16.312 -2.25 -10.484 1 98.12 76 LEU A CA 1
ATOM 572 C C . LEU A 1 76 ? 17.422 -2.732 -11.414 1 98.12 76 LEU A C 1
ATOM 574 O O . LEU A 1 76 ? 17.172 -3.01 -12.586 1 98.12 76 LEU A O 1
ATOM 578 N N . ALA A 1 77 ? 18.594 -2.824 -10.891 1 97.38 77 ALA A N 1
ATOM 579 C CA . ALA A 1 77 ? 19.719 -3.311 -11.672 1 97.38 77 ALA A CA 1
ATOM 580 C C . ALA A 1 77 ? 19.5 -4.75 -12.125 1 97.38 77 ALA A C 1
ATOM 582 O O . ALA A 1 77 ? 19.828 -5.109 -13.258 1 97.38 77 ALA A O 1
ATOM 583 N N . GLU A 1 78 ? 18.969 -5.523 -11.273 1 96.12 78 GLU A N 1
ATOM 584 C CA . GLU A 1 78 ? 18.672 -6.906 -11.625 1 96.12 78 GLU A CA 1
ATOM 585 C C . GLU A 1 78 ? 17.578 -6.98 -12.695 1 96.12 78 GLU A C 1
ATOM 587 O O . GLU A 1 78 ? 17.688 -7.754 -13.648 1 96.12 78 GLU A O 1
ATOM 592 N N . ALA A 1 79 ? 16.562 -6.184 -12.492 1 97.31 79 ALA A N 1
ATOM 593 C CA . ALA A 1 79 ? 15.477 -6.16 -13.469 1 97.31 79 ALA A CA 1
ATOM 594 C C . ALA A 1 79 ? 15.984 -5.723 -14.844 1 97.31 79 ALA A C 1
ATOM 596 O O . ALA A 1 79 ? 15.508 -6.203 -15.875 1 97.31 79 ALA A O 1
ATOM 597 N N . ALA A 1 80 ? 16.922 -4.773 -14.867 1 97.12 80 ALA A N 1
ATOM 598 C CA . ALA A 1 80 ? 17.5 -4.262 -16.109 1 97.12 80 ALA A CA 1
ATOM 599 C C . ALA A 1 80 ? 18.141 -5.383 -16.922 1 97.12 80 ALA A C 1
ATOM 601 O O . ALA A 1 80 ? 18.109 -5.371 -18.156 1 97.12 80 ALA A O 1
ATOM 602 N N . ARG A 1 81 ? 18.562 -6.398 -16.25 1 96.06 81 ARG A N 1
ATOM 603 C CA . ARG A 1 81 ? 19.281 -7.488 -16.906 1 96.06 81 ARG A CA 1
ATOM 604 C C . ARG A 1 81 ? 18.312 -8.445 -17.594 1 96.06 81 ARG A C 1
ATOM 606 O O . ARG A 1 81 ? 18.672 -9.117 -18.562 1 96.06 81 ARG A O 1
ATOM 613 N N . PHE A 1 82 ? 17.109 -8.469 -17.156 1 95.56 82 PHE A N 1
ATOM 614 C CA . PHE A 1 82 ? 16.219 -9.531 -17.594 1 95.56 82 PHE A CA 1
ATOM 615 C C . PHE A 1 82 ? 14.977 -8.953 -18.266 1 95.56 82 PHE A C 1
ATOM 617 O O . PHE A 1 82 ? 14.031 -9.688 -18.562 1 95.56 82 PHE A O 1
ATOM 624 N N . LYS A 1 83 ? 14.906 -7.711 -18.453 1 94.5 83 LYS A N 1
ATOM 625 C CA . LYS A 1 83 ? 13.656 -7.07 -18.859 1 94.5 83 LYS A CA 1
ATOM 626 C C . LYS A 1 83 ? 13.367 -7.324 -20.344 1 94.5 83 LYS A C 1
ATOM 628 O O . LYS A 1 83 ? 12.211 -7.344 -20.766 1 94.5 83 LYS A O 1
ATOM 633 N N . ASN A 1 84 ? 14.422 -7.609 -21.094 1 93.5 84 ASN A N 1
ATOM 634 C CA . ASN A 1 84 ? 14.188 -7.824 -22.516 1 93.5 84 ASN A CA 1
ATOM 635 C C . ASN A 1 84 ? 13.43 -9.125 -22.766 1 93.5 84 ASN A C 1
ATOM 637 O O . ASN A 1 84 ? 13.875 -10.195 -22.344 1 93.5 84 ASN A O 1
ATOM 641 N N . GLY A 1 85 ? 12.242 -9.055 -23.469 1 92.88 85 GLY A N 1
ATOM 642 C CA . GLY A 1 85 ? 11.422 -10.211 -23.797 1 92.88 85 GLY A CA 1
ATOM 643 C C . GLY A 1 85 ? 10.5 -10.633 -22.672 1 92.88 85 GLY A C 1
ATOM 644 O O . GLY A 1 85 ? 9.766 -11.617 -22.812 1 92.88 85 GLY A O 1
ATOM 645 N N . ASN A 1 86 ? 10.602 -9.984 -21.594 1 95.06 86 ASN A N 1
ATOM 646 C CA . ASN A 1 86 ? 9.75 -10.312 -20.453 1 95.06 86 ASN A CA 1
ATOM 647 C C . ASN A 1 86 ? 8.898 -9.117 -20.031 1 95.06 86 ASN A C 1
ATOM 649 O O . ASN A 1 86 ? 9.383 -8.227 -19.328 1 95.06 86 ASN A O 1
ATOM 653 N N . GLN A 1 87 ? 7.672 -9.156 -20.359 1 93.88 87 GLN A N 1
ATOM 654 C CA . GLN A 1 87 ? 6.781 -8.016 -20.156 1 93.88 87 GLN A CA 1
ATOM 655 C C . GLN A 1 87 ? 6.621 -7.715 -18.672 1 93.88 87 GLN A C 1
ATOM 657 O O . GLN A 1 87 ? 6.555 -6.547 -18.266 1 93.88 87 GLN A O 1
ATOM 662 N N . ALA A 1 88 ? 6.52 -8.719 -17.859 1 95.19 88 ALA A N 1
ATOM 663 C CA . ALA A 1 88 ? 6.367 -8.523 -16.422 1 95.19 88 ALA A CA 1
ATOM 664 C C . ALA A 1 88 ? 7.586 -7.828 -15.828 1 95.19 88 ALA A C 1
ATOM 666 O O . ALA A 1 88 ? 7.449 -6.895 -15.031 1 95.19 88 ALA A O 1
ATOM 667 N N . ILE A 1 89 ? 8.773 -8.203 -16.25 1 97.12 89 ILE A N 1
ATOM 668 C CA . ILE A 1 89 ? 9.992 -7.605 -15.727 1 97.12 89 ILE A CA 1
ATOM 669 C C . ILE A 1 89 ? 10.164 -6.195 -16.281 1 97.12 89 ILE A C 1
ATOM 671 O O . ILE A 1 89 ? 10.641 -5.297 -15.586 1 97.12 89 ILE A O 1
ATOM 675 N N . THR A 1 90 ? 9.75 -5.98 -17.547 1 96.44 90 THR A N 1
ATOM 676 C CA . THR A 1 90 ? 9.789 -4.648 -18.141 1 96.44 90 THR A CA 1
ATOM 677 C C . THR A 1 90 ? 8.906 -3.684 -17.359 1 96.44 90 THR A C 1
ATOM 679 O O . THR A 1 90 ? 9.32 -2.566 -17.047 1 96.44 90 THR A O 1
ATOM 682 N N . THR A 1 91 ? 7.703 -4.125 -17.078 1 94.62 91 THR A N 1
ATOM 683 C CA . THR A 1 91 ? 6.797 -3.314 -16.266 1 94.62 91 THR A CA 1
ATOM 684 C C . THR A 1 91 ? 7.383 -3.051 -14.883 1 94.62 91 THR A C 1
ATOM 686 O O . THR A 1 91 ? 7.348 -1.92 -14.398 1 94.62 91 THR A O 1
ATOM 689 N N . CYS A 1 92 ? 7.906 -4.027 -14.312 1 97.06 92 CYS A N 1
ATOM 690 C CA . CYS A 1 92 ? 8.5 -3.904 -12.984 1 97.06 92 CYS A CA 1
ATOM 691 C C . CYS A 1 92 ? 9.688 -2.953 -13.008 1 97.06 92 CYS A C 1
ATOM 693 O O . CYS A 1 92 ? 9.852 -2.139 -12.094 1 97.06 92 CYS A O 1
ATOM 695 N N . TYR A 1 93 ? 10.578 -3.01 -14.047 1 97.94 93 TYR A N 1
ATOM 696 C CA . TYR A 1 93 ? 11.703 -2.094 -14.195 1 97.94 93 TYR A CA 1
ATOM 697 C C . TYR A 1 93 ? 11.227 -0.645 -14.18 1 97.94 93 TYR A C 1
ATOM 699 O O . TYR A 1 93 ? 11.805 0.194 -13.477 1 97.94 93 TYR A O 1
ATOM 707 N N . GLY A 1 94 ? 10.156 -0.41 -14.922 1 96.94 94 GLY A N 1
ATOM 708 C CA . GLY A 1 94 ? 9.609 0.939 -14.969 1 96.94 94 GLY A CA 1
ATOM 709 C C . GLY A 1 94 ? 9.086 1.415 -13.633 1 96.94 94 GLY A C 1
ATOM 710 O O . GLY A 1 94 ? 9.367 2.539 -13.211 1 96.94 94 GLY A O 1
ATOM 711 N N . THR A 1 95 ? 8.352 0.556 -12.945 1 96.44 95 THR A N 1
ATOM 712 C CA . THR A 1 95 ? 7.73 0.963 -11.695 1 96.44 95 THR A CA 1
ATOM 713 C C . THR A 1 95 ? 8.773 1.074 -10.586 1 96.44 95 THR A C 1
ATOM 715 O O . THR A 1 95 ? 8.656 1.922 -9.695 1 96.44 95 THR A O 1
ATOM 718 N N . LEU A 1 96 ? 9.812 0.244 -10.625 1 97.94 96 LEU A N 1
ATOM 719 C CA . LEU A 1 96 ? 10.898 0.373 -9.656 1 97.94 96 LEU A CA 1
ATOM 720 C C . LEU A 1 96 ? 11.648 1.686 -9.852 1 97.94 96 LEU A C 1
ATOM 722 O O . LEU A 1 96 ? 12.047 2.33 -8.883 1 97.94 96 LEU A O 1
ATOM 726 N N . SER A 1 97 ? 11.852 2.059 -11.109 1 98.19 97 SER A N 1
ATOM 727 C CA . SER A 1 97 ? 12.461 3.352 -11.398 1 98.19 97 SER A CA 1
ATOM 728 C C . SER A 1 97 ? 11.641 4.496 -10.82 1 98.19 97 SER A C 1
ATOM 730 O O . SER A 1 97 ? 12.188 5.414 -10.211 1 98.19 97 SER A O 1
ATOM 732 N N . ASP A 1 98 ? 10.352 4.426 -11.008 1 96 98 ASP A N 1
ATOM 733 C CA . ASP A 1 98 ? 9.461 5.434 -10.438 1 96 98 ASP A CA 1
ATOM 734 C C . ASP A 1 98 ? 9.531 5.434 -8.914 1 96 98 ASP A C 1
ATOM 736 O O . ASP A 1 98 ? 9.477 6.496 -8.281 1 96 98 ASP A O 1
ATOM 740 N N . ALA A 1 99 ? 9.594 4.242 -8.352 1 97.56 99 ALA A N 1
ATOM 741 C CA . ALA A 1 99 ? 9.648 4.129 -6.898 1 97.56 99 ALA A CA 1
ATOM 742 C C . ALA A 1 99 ? 10.891 4.828 -6.344 1 97.56 99 ALA A C 1
ATOM 744 O O . ALA A 1 99 ? 10.828 5.484 -5.305 1 97.56 99 ALA A O 1
ATOM 745 N N . ILE A 1 100 ? 12.008 4.715 -7.035 1 98.5 100 ILE A N 1
ATOM 746 C CA . ILE A 1 100 ? 13.234 5.367 -6.594 1 98.5 100 ILE A CA 1
ATOM 747 C C . ILE A 1 100 ? 13.031 6.883 -6.57 1 98.5 100 ILE A C 1
ATOM 749 O O . ILE A 1 100 ? 13.406 7.547 -5.602 1 98.5 100 ILE A O 1
ATOM 753 N N . TYR A 1 101 ? 12.461 7.418 -7.641 1 97.75 101 TYR A N 1
ATOM 754 C CA . TYR A 1 101 ? 12.156 8.844 -7.691 1 97.75 101 TYR A CA 1
ATOM 755 C C . TYR A 1 101 ? 11.25 9.25 -6.535 1 97.75 101 TYR A C 1
ATOM 757 O O . TYR A 1 101 ? 11.516 10.242 -5.852 1 97.75 101 TYR A O 1
ATOM 765 N N . ASN A 1 102 ? 10.195 8.508 -6.277 1 95.81 102 ASN A N 1
ATOM 766 C CA . ASN A 1 102 ? 9.234 8.828 -5.23 1 95.81 102 ASN A CA 1
ATOM 767 C C . ASN A 1 102 ? 9.852 8.711 -3.842 1 95.81 102 ASN A C 1
ATOM 769 O O . ASN A 1 102 ? 9.57 9.531 -2.965 1 95.81 102 ASN A O 1
ATOM 773 N N . LEU A 1 103 ? 10.68 7.711 -3.631 1 97.81 103 LEU A N 1
ATOM 774 C CA . LEU A 1 103 ? 11.352 7.562 -2.344 1 97.81 103 LEU A CA 1
ATOM 775 C C . LEU A 1 103 ? 12.312 8.719 -2.094 1 97.81 103 LEU A C 1
ATOM 777 O O . LEU A 1 103 ? 12.352 9.266 -0.989 1 97.81 103 LEU A O 1
ATOM 781 N N . ALA A 1 104 ? 13.055 9.117 -3.094 1 98 104 ALA A N 1
ATOM 782 C CA . ALA A 1 104 ? 13.961 10.258 -2.961 1 98 104 ALA A CA 1
ATOM 783 C C . ALA A 1 104 ? 13.195 11.531 -2.633 1 98 104 ALA A C 1
ATOM 785 O O . ALA A 1 104 ? 13.633 12.328 -1.798 1 98 104 ALA A O 1
ATOM 786 N N . SER A 1 105 ? 12.141 11.695 -3.285 1 96.75 105 SER A N 1
ATOM 787 C CA . SER A 1 105 ? 11.297 12.859 -3.053 1 96.75 105 SER A CA 1
ATOM 788 C C . SER A 1 105 ? 10.703 12.844 -1.649 1 96.75 105 SER A C 1
ATOM 790 O O . SER A 1 105 ? 10.578 13.883 -1.006 1 96.75 105 SER A O 1
ATOM 792 N N . ALA A 1 106 ? 10.289 11.656 -1.207 1 95.56 106 ALA A N 1
ATOM 793 C CA . ALA A 1 106 ? 9.781 11.516 0.156 1 95.56 106 ALA A CA 1
ATOM 794 C C . ALA A 1 106 ? 10.852 11.891 1.179 1 95.56 106 ALA A C 1
ATOM 796 O O . ALA A 1 106 ? 10.57 12.602 2.148 1 95.56 106 ALA A O 1
ATOM 797 N N . ARG A 1 107 ? 12.023 11.469 0.962 1 96.5 107 ARG A N 1
ATOM 798 C CA . ARG A 1 107 ? 13.117 11.797 1.872 1 96.5 107 ARG A CA 1
ATOM 799 C C . ARG A 1 107 ? 13.344 13.305 1.925 1 96.5 107 ARG A C 1
ATOM 801 O O . ARG A 1 107 ? 13.539 13.875 3.002 1 96.5 107 ARG A O 1
ATOM 808 N N . LYS A 1 108 ? 13.367 13.883 0.767 1 96.69 108 LYS A N 1
ATOM 809 C CA . LYS A 1 108 ? 13.516 15.336 0.713 1 96.69 108 LYS A CA 1
ATOM 810 C C . LYS A 1 108 ? 12.406 16.031 1.498 1 96.69 108 LYS A C 1
ATOM 812 O O . LYS A 1 108 ? 12.656 17.016 2.191 1 96.69 108 LYS A O 1
ATOM 817 N N . SER A 1 109 ? 11.258 15.531 1.39 1 95.12 109 SER A N 1
ATOM 818 C CA . SER A 1 109 ? 10.109 16.109 2.072 1 95.12 109 SER A CA 1
ATOM 819 C C . SER A 1 109 ? 10.234 15.969 3.586 1 95.12 109 SER A C 1
ATOM 821 O O . SER A 1 109 ? 9.797 16.844 4.336 1 95.12 109 SER A O 1
ATOM 823 N N . ILE A 1 110 ? 10.75 14.828 4.078 1 94.12 110 ILE A N 1
ATOM 824 C CA . ILE A 1 110 ? 10.977 14.625 5.504 1 94.12 110 ILE A CA 1
ATOM 825 C C . ILE A 1 110 ? 11.922 15.703 6.031 1 94.12 110 ILE A C 1
ATOM 827 O O . ILE A 1 110 ? 11.68 16.297 7.086 1 94.12 110 ILE A O 1
ATOM 831 N N . ARG A 1 111 ? 12.945 16.016 5.309 1 93.31 111 ARG A N 1
ATOM 832 C CA . ARG A 1 111 ? 13.93 17.031 5.707 1 93.31 111 ARG A CA 1
ATOM 833 C C . ARG A 1 111 ? 13.289 18.406 5.781 1 93.31 111 ARG A C 1
ATOM 835 O O . ARG A 1 111 ? 13.633 19.219 6.652 1 93.31 111 ARG A O 1
ATOM 842 N N . LYS A 1 112 ? 12.336 18.625 4.949 1 94.88 112 LYS A N 1
ATOM 843 C CA . LYS A 1 112 ? 11.648 19.906 4.902 1 94.88 112 LYS A CA 1
ATOM 844 C C . LYS A 1 112 ? 10.484 19.953 5.895 1 94.88 112 LYS A C 1
ATOM 846 O O . LYS A 1 112 ? 9.734 20.922 5.945 1 94.88 112 LYS A O 1
ATOM 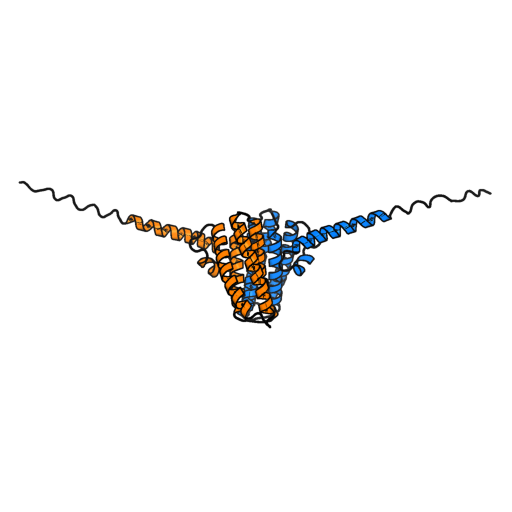851 N N . ARG A 1 113 ? 10.203 18.891 6.559 1 91.88 113 ARG A N 1
ATOM 852 C CA . ARG A 1 113 ? 9.117 18.734 7.523 1 91.88 113 ARG A CA 1
ATOM 853 C C . ARG A 1 113 ? 7.758 18.906 6.852 1 91.88 113 ARG A C 1
ATOM 855 O O . ARG A 1 113 ? 6.828 19.453 7.445 1 91.88 113 ARG A O 1
ATOM 862 N N . ASP A 1 114 ? 7.781 18.547 5.598 1 89.56 114 ASP A N 1
ATOM 863 C CA . ASP A 1 114 ? 6.535 18.531 4.836 1 89.56 114 ASP A CA 1
ATOM 864 C C . ASP A 1 114 ? 5.887 17.156 4.852 1 89.56 114 ASP A C 1
ATOM 866 O O . ASP A 1 114 ? 6.07 16.359 3.918 1 89.56 114 ASP A O 1
ATOM 870 N N . VAL A 1 115 ? 5.055 16.922 5.809 1 84.31 115 VAL A N 1
ATOM 871 C CA . VAL A 1 115 ? 4.469 15.609 6.047 1 84.31 115 VAL A CA 1
ATOM 872 C C . VAL A 1 115 ? 3.506 15.266 4.914 1 84.31 115 VAL A C 1
ATOM 874 O O . VAL A 1 115 ? 3.422 14.109 4.496 1 84.31 115 VAL A O 1
ATOM 877 N N . SER A 1 116 ? 2.807 16.234 4.449 1 80.88 116 SER A N 1
ATOM 878 C CA . SER A 1 116 ? 1.859 16 3.365 1 80.88 116 SER A CA 1
ATOM 879 C C . SER A 1 116 ? 2.57 15.531 2.104 1 80.88 116 SER A C 1
ATOM 881 O O . SER A 1 116 ? 2.166 14.539 1.49 1 80.88 116 SER A O 1
ATOM 883 N N . ALA A 1 117 ? 3.561 16.234 1.738 1 87.12 117 ALA A N 1
ATOM 884 C CA . ALA A 1 117 ? 4.324 15.844 0.557 1 87.12 117 ALA A CA 1
ATOM 885 C C . ALA A 1 117 ? 5.004 14.492 0.766 1 87.12 117 ALA A C 1
ATOM 887 O O . ALA A 1 117 ? 5.066 13.672 -0.154 1 87.12 117 ALA A O 1
ATOM 888 N N . MET A 1 118 ? 5.527 14.211 1.914 1 90.75 118 MET A N 1
ATOM 889 C CA . MET A 1 118 ? 6.129 12.922 2.23 1 90.75 118 MET A CA 1
ATOM 890 C C . MET A 1 118 ? 5.137 11.789 1.991 1 90.75 118 MET A C 1
ATOM 892 O O . MET A 1 118 ? 5.465 10.797 1.333 1 90.75 118 MET A O 1
ATOM 896 N N . ASN A 1 119 ? 4.023 12.023 2.5 1 83.81 119 ASN A N 1
ATOM 897 C CA . ASN A 1 119 ? 3.008 10.977 2.389 1 83.81 119 ASN A CA 1
ATOM 898 C C . ASN A 1 119 ? 2.568 10.773 0.941 1 83.81 119 ASN A C 1
ATOM 900 O O . ASN A 1 119 ? 2.293 9.648 0.523 1 83.81 119 ASN A O 1
ATOM 904 N N . MET A 1 120 ? 2.486 11.828 0.239 1 82.88 120 MET A N 1
ATOM 905 C CA . MET A 1 120 ? 2.115 11.727 -1.17 1 82.88 120 MET A CA 1
ATOM 906 C C . MET A 1 120 ? 3.137 10.906 -1.944 1 82.88 120 MET A C 1
ATOM 908 O O . MET A 1 120 ? 2.773 9.969 -2.666 1 82.88 120 MET A O 1
ATOM 912 N N . TYR A 1 121 ? 4.352 11.203 -1.726 1 91.06 121 TYR A N 1
ATOM 913 C CA . TYR A 1 121 ? 5.395 10.5 -2.461 1 91.06 121 TYR A CA 1
ATOM 914 C C . TYR A 1 121 ? 5.547 9.07 -1.952 1 91.06 121 TYR A C 1
ATOM 916 O O . TYR A 1 121 ? 5.793 8.148 -2.734 1 91.06 121 TYR A O 1
ATOM 924 N N . LEU A 1 122 ? 5.449 8.859 -0.668 1 91.5 122 LEU A N 1
ATOM 925 C CA . LEU A 1 122 ? 5.602 7.52 -0.107 1 91.5 122 LEU A CA 1
ATOM 926 C C . LEU A 1 122 ? 4.465 6.609 -0.56 1 91.5 122 LEU A C 1
ATOM 928 O O . LEU A 1 122 ? 4.695 5.453 -0.92 1 91.5 122 LEU A O 1
ATOM 932 N N . THR A 1 123 ? 3.264 7.109 -0.593 1 88.25 123 THR A N 1
ATOM 933 C CA . THR A 1 123 ? 2.123 6.332 -1.063 1 88.25 123 THR A CA 1
ATOM 934 C C . THR A 1 123 ? 2.291 5.965 -2.535 1 88.25 123 THR A C 1
ATOM 936 O O . THR A 1 123 ? 1.939 4.855 -2.947 1 88.25 123 THR A O 1
ATOM 939 N N . ALA A 1 124 ? 2.799 6.926 -3.268 1 88.25 124 ALA A N 1
ATOM 940 C CA . ALA A 1 124 ? 3.07 6.641 -4.672 1 88.25 124 ALA A CA 1
ATOM 941 C C . ALA A 1 124 ? 4.102 5.523 -4.812 1 88.25 124 ALA A C 1
ATOM 943 O O . ALA A 1 124 ? 3.955 4.637 -5.656 1 88.25 124 ALA A O 1
ATOM 944 N N . ALA A 1 125 ? 5.105 5.578 -3.994 1 94.25 125 ALA A N 1
ATOM 945 C CA . ALA A 1 125 ? 6.133 4.543 -4.031 1 94.25 125 ALA A CA 1
ATOM 946 C C . ALA A 1 125 ? 5.543 3.172 -3.713 1 94.25 125 ALA A C 1
ATOM 948 O O . ALA A 1 125 ? 5.859 2.182 -4.379 1 94.25 125 ALA A O 1
ATOM 949 N N . VAL A 1 126 ? 4.742 3.074 -2.717 1 92.94 126 VAL A N 1
ATOM 950 C CA . VAL A 1 126 ? 4.105 1.819 -2.334 1 92.94 126 VAL A CA 1
ATOM 951 C C . VAL A 1 126 ? 3.285 1.278 -3.502 1 92.94 126 VAL A C 1
ATOM 953 O O . VAL A 1 126 ? 3.305 0.076 -3.777 1 92.94 126 VAL A O 1
ATOM 956 N N . SER A 1 127 ? 2.623 2.189 -4.168 1 89.62 127 SER A N 1
ATOM 957 C CA . SER A 1 127 ? 1.83 1.792 -5.324 1 89.62 127 SER A CA 1
ATOM 958 C C . SER A 1 127 ? 2.717 1.259 -6.445 1 89.62 127 SER A C 1
ATOM 960 O O . SER A 1 127 ? 2.324 0.346 -7.176 1 89.62 127 SER A O 1
ATOM 962 N N . ASP A 1 128 ? 3.85 1.833 -6.582 1 92.88 128 ASP A N 1
ATOM 963 C CA . ASP A 1 128 ? 4.781 1.355 -7.598 1 92.88 128 ASP A CA 1
ATOM 964 C C . ASP A 1 128 ? 5.168 -0.102 -7.352 1 92.88 128 ASP A C 1
ATOM 966 O O . ASP A 1 128 ? 5.207 -0.906 -8.289 1 92.88 128 ASP A O 1
ATOM 970 N N . TYR A 1 129 ? 5.371 -0.426 -6.129 1 95.38 129 TYR A N 1
ATOM 971 C CA . TYR A 1 129 ? 5.727 -1.805 -5.812 1 95.38 129 TYR A CA 1
ATOM 972 C C . TYR A 1 129 ? 4.551 -2.742 -6.059 1 95.38 129 TYR A C 1
ATOM 974 O O . TYR A 1 129 ? 4.738 -3.881 -6.492 1 95.38 129 TYR A O 1
ATOM 982 N N . GLY A 1 130 ? 3.408 -2.213 -5.727 1 92.5 130 GLY A N 1
ATOM 983 C CA . GLY A 1 130 ? 2.219 -2.994 -6.023 1 92.5 130 GLY A CA 1
ATOM 984 C C . GLY A 1 130 ? 2.053 -3.289 -7.504 1 92.5 130 GLY A C 1
ATOM 985 O O . GLY A 1 130 ? 1.739 -4.418 -7.887 1 92.5 130 GLY A O 1
ATOM 986 N N . ALA A 1 131 ? 2.25 -2.291 -8.258 1 90.94 131 ALA A N 1
ATOM 987 C CA . ALA A 1 131 ? 2.125 -2.459 -9.703 1 90.94 131 ALA A CA 1
ATOM 988 C C . ALA A 1 131 ? 3.172 -3.434 -10.234 1 90.94 131 ALA A C 1
ATOM 990 O O . ALA A 1 131 ? 2.895 -4.219 -11.141 1 90.94 131 ALA A O 1
ATOM 991 N N . CYS A 1 132 ? 4.34 -3.393 -9.688 1 95.31 132 CYS A N 1
ATOM 992 C CA . CYS A 1 132 ? 5.379 -4.348 -10.055 1 95.31 132 CYS A CA 1
ATOM 993 C C . CYS A 1 132 ? 4.926 -5.777 -9.773 1 95.31 132 CYS A C 1
ATOM 995 O O . CYS A 1 132 ? 4.969 -6.629 -10.664 1 95.31 132 CYS A O 1
ATOM 997 N N . VAL A 1 133 ? 4.445 -6.039 -8.656 1 94.31 133 VAL A N 1
ATOM 998 C CA . VAL A 1 133 ? 4.02 -7.375 -8.242 1 94.31 133 VAL A CA 1
ATOM 999 C C . VAL A 1 133 ? 2.828 -7.824 -9.086 1 94.31 133 VAL A C 1
ATOM 1001 O O . VAL A 1 133 ? 2.74 -8.992 -9.477 1 94.31 133 VAL A O 1
ATOM 1004 N N . ASP A 1 134 ? 1.994 -6.855 -9.422 1 90.69 134 ASP A N 1
ATOM 1005 C CA . ASP A 1 134 ? 0.821 -7.176 -10.227 1 90.69 134 ASP A CA 1
ATOM 1006 C C . ASP A 1 134 ? 1.228 -7.707 -11.602 1 90.69 134 ASP A C 1
ATOM 1008 O O . ASP A 1 134 ? 0.561 -8.586 -12.156 1 90.69 134 ASP A O 1
ATOM 1012 N N . GLY A 1 135 ? 2.229 -7.145 -12.125 1 90.75 135 GLY A N 1
ATOM 1013 C CA . GLY A 1 135 ? 2.703 -7.637 -13.414 1 90.75 135 GLY A CA 1
ATOM 1014 C C . GLY A 1 135 ? 3.064 -9.109 -13.391 1 90.75 135 GLY A C 1
ATOM 1015 O O . GLY A 1 135 ? 2.797 -9.836 -14.352 1 90.75 135 GLY A O 1
ATOM 1016 N N . PHE A 1 136 ? 3.566 -9.578 -12.328 1 92.62 136 PHE A N 1
ATOM 1017 C CA . PHE A 1 136 ? 3.949 -10.984 -12.188 1 92.62 136 PHE A CA 1
ATOM 1018 C C . PHE A 1 136 ? 2.729 -11.852 -11.922 1 92.62 136 PHE A C 1
ATOM 1020 O O . PHE A 1 136 ? 2.656 -12.992 -12.391 1 92.62 136 PHE A O 1
ATOM 1027 N N . ILE A 1 137 ? 1.826 -11.352 -11.203 1 88.69 137 ILE A N 1
ATOM 1028 C CA . ILE A 1 137 ? 0.603 -12.094 -10.922 1 88.69 137 ILE A CA 1
ATOM 1029 C C . ILE A 1 137 ? -0.174 -12.32 -12.219 1 88.69 137 ILE A C 1
ATOM 1031 O O . ILE A 1 137 ? -0.627 -13.438 -12.492 1 88.69 137 ILE A O 1
ATOM 1035 N N . GLU A 1 138 ? -0.253 -11.289 -13.031 1 86.19 138 GLU A N 1
ATOM 1036 C CA . GLU A 1 138 ? -1.01 -11.344 -14.273 1 86.19 138 GLU A CA 1
ATOM 1037 C C . GLU A 1 138 ? -0.394 -12.344 -15.25 1 86.19 138 GL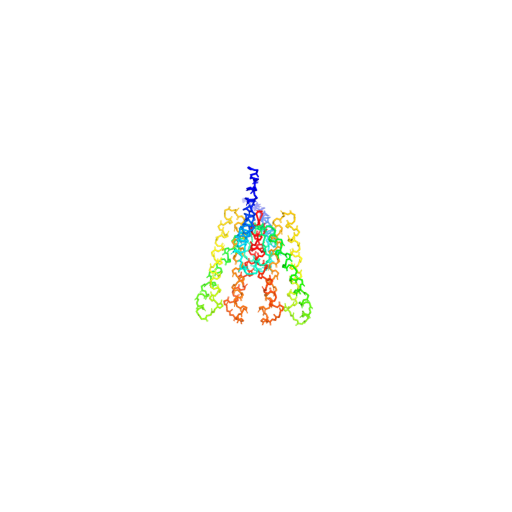U A C 1
ATOM 1039 O O . GLU A 1 138 ? -1.11 -13 -16.016 1 86.19 138 GLU A O 1
ATOM 1044 N N . THR A 1 139 ? 0.91 -12.516 -15.172 1 88.25 139 THR A N 1
ATOM 1045 C CA . THR A 1 139 ? 1.578 -13.391 -16.125 1 88.25 139 THR A CA 1
ATOM 1046 C C . THR A 1 139 ? 1.872 -14.75 -15.492 1 88.25 139 THR A C 1
ATOM 1048 O O . THR A 1 139 ? 2.352 -15.664 -16.172 1 88.25 139 THR A O 1
ATOM 1051 N N . GLY A 1 140 ? 1.57 -14.875 -14.234 1 85.81 140 GLY A N 1
ATOM 1052 C CA . GLY A 1 140 ? 1.807 -16.141 -13.547 1 85.81 140 GLY A CA 1
ATOM 1053 C C . GLY A 1 140 ? 3.279 -16.469 -13.406 1 85.81 140 GLY A C 1
ATOM 1054 O O . GLY A 1 140 ? 3.648 -17.641 -13.297 1 85.81 140 GLY A O 1
ATOM 1055 N N . GLN A 1 141 ? 4.113 -15.5 -13.438 1 86.69 141 GLN A N 1
ATOM 1056 C CA . GLN A 1 141 ? 5.555 -15.727 -13.375 1 86.69 141 GLN A CA 1
ATOM 1057 C C . GLN A 1 141 ? 6.062 -15.672 -11.938 1 86.69 141 GLN A C 1
ATOM 1059 O O . GLN A 1 141 ? 5.629 -14.828 -11.156 1 86.69 141 GLN A O 1
ATOM 1064 N N . VAL A 1 142 ? 6.867 -16.625 -11.633 1 85.69 142 VAL A N 1
ATOM 1065 C CA . VAL A 1 142 ? 7.605 -16.609 -10.375 1 85.69 142 VAL A CA 1
ATOM 1066 C C . VAL A 1 142 ? 9.102 -16.75 -10.648 1 85.69 142 VAL A C 1
ATOM 1068 O O . VAL A 1 142 ? 9.547 -17.734 -11.227 1 85.69 142 VAL A O 1
ATOM 1071 N N . ASN A 1 143 ? 9.82 -15.711 -10.406 1 90.25 143 ASN A N 1
ATOM 1072 C CA . ASN A 1 143 ? 11.266 -15.672 -10.586 1 90.25 143 ASN A CA 1
ATOM 1073 C C . ASN A 1 143 ? 11.945 -14.828 -9.508 1 90.25 143 ASN A C 1
ATOM 1075 O O . ASN A 1 143 ? 11.289 -14.398 -8.555 1 90.25 143 ASN A O 1
ATOM 1079 N N . ALA A 1 144 ? 13.203 -14.609 -9.594 1 90.81 144 ALA A N 1
ATOM 1080 C CA . ALA A 1 144 ? 13.977 -13.906 -8.57 1 90.81 144 ALA A CA 1
ATOM 1081 C C . ALA A 1 144 ? 13.555 -12.438 -8.477 1 90.81 144 ALA A C 1
ATOM 1083 O O . ALA A 1 144 ? 13.531 -11.859 -7.387 1 90.81 144 ALA A O 1
ATOM 1084 N N . VAL A 1 145 ? 13.242 -11.828 -9.617 1 94.62 145 VAL A N 1
ATOM 1085 C CA . VAL A 1 145 ? 12.836 -10.422 -9.633 1 94.62 145 VAL A CA 1
ATOM 1086 C C . VAL A 1 145 ? 11.492 -10.273 -8.914 1 94.62 145 VAL A C 1
ATOM 1088 O O . VAL A 1 145 ? 11.305 -9.336 -8.141 1 94.62 145 VAL A O 1
ATOM 1091 N N . GLN A 1 146 ? 10.648 -11.188 -9.18 1 93.62 146 GLN A N 1
ATOM 1092 C CA . GLN A 1 146 ? 9.352 -11.18 -8.516 1 93.62 146 GLN A CA 1
ATOM 1093 C C . GLN A 1 146 ? 9.508 -11.328 -7.008 1 93.62 146 GLN A C 1
ATOM 1095 O O . GLN A 1 146 ? 8.852 -10.625 -6.238 1 93.62 146 GLN A O 1
ATOM 1100 N N . ASN A 1 147 ? 10.359 -12.195 -6.547 1 93.12 147 ASN A N 1
ATOM 1101 C CA . ASN A 1 147 ? 10.562 -12.406 -5.117 1 93.12 147 ASN A CA 1
ATOM 1102 C C . ASN A 1 147 ? 11.07 -11.141 -4.434 1 93.12 147 ASN A C 1
ATOM 1104 O O . ASN A 1 147 ? 10.602 -10.781 -3.355 1 93.12 147 ASN A O 1
ATOM 1108 N N . VAL A 1 148 ? 11.969 -10.547 -5.086 1 95.81 148 VAL A N 1
ATOM 1109 C CA . VAL A 1 148 ? 12.516 -9.312 -4.527 1 95.81 148 VAL A CA 1
ATOM 1110 C C . VAL A 1 148 ? 11.445 -8.234 -4.516 1 95.81 148 VAL A C 1
ATOM 1112 O O . VAL A 1 148 ? 11.344 -7.457 -3.562 1 95.81 148 VAL A O 1
ATOM 1115 N N . ALA A 1 149 ? 10.648 -8.18 -5.551 1 96.06 149 ALA A N 1
ATOM 1116 C CA . ALA A 1 149 ? 9.578 -7.184 -5.645 1 96.06 149 ALA A CA 1
ATOM 1117 C C . ALA A 1 149 ? 8.578 -7.344 -4.5 1 96.06 149 ALA A C 1
ATOM 1119 O O . ALA A 1 149 ? 8.102 -6.355 -3.941 1 96.06 149 ALA A O 1
ATOM 1120 N N . VAL A 1 150 ? 8.281 -8.539 -4.156 1 94.06 150 VAL A N 1
ATOM 1121 C CA . VAL A 1 150 ? 7.363 -8.82 -3.057 1 94.06 150 VAL A CA 1
ATOM 1122 C C . VAL A 1 150 ? 7.973 -8.328 -1.743 1 94.06 150 VAL A C 1
ATOM 1124 O O . VAL A 1 150 ? 7.285 -7.711 -0.926 1 94.06 150 VAL A O 1
ATOM 1127 N N . ASP A 1 151 ? 9.219 -8.547 -1.57 1 94.94 151 ASP A N 1
ATOM 1128 C CA . ASP A 1 151 ? 9.906 -8.078 -0.371 1 94.94 151 ASP A CA 1
ATOM 1129 C C . ASP A 1 151 ? 9.906 -6.555 -0.3 1 94.94 151 ASP A C 1
ATOM 1131 O O . ASP A 1 151 ? 9.68 -5.98 0.765 1 94.94 151 ASP A O 1
ATOM 1135 N N . LEU A 1 152 ? 10.18 -5.945 -1.4 1 97.5 152 LEU A N 1
ATOM 1136 C CA . LEU A 1 152 ? 10.18 -4.488 -1.451 1 97.5 152 LEU A CA 1
ATOM 1137 C C . LEU A 1 152 ? 8.797 -3.936 -1.112 1 97.5 152 LEU A C 1
ATOM 1139 O O . LEU A 1 152 ? 8.68 -2.928 -0.411 1 97.5 152 LEU A O 1
ATOM 1143 N N . ARG A 1 153 ? 7.809 -4.586 -1.604 1 95.44 153 ARG A N 1
ATOM 1144 C CA . ARG A 1 153 ? 6.445 -4.156 -1.304 1 95.44 153 ARG A CA 1
ATOM 1145 C C . ARG A 1 153 ? 6.156 -4.262 0.189 1 95.44 153 ARG A C 1
ATOM 1147 O O . ARG A 1 153 ? 5.543 -3.363 0.773 1 95.44 153 ARG A O 1
ATOM 1154 N N . LYS A 1 154 ? 6.598 -5.273 0.797 1 93.31 154 LYS A N 1
ATOM 1155 C CA . LYS A 1 154 ? 6.402 -5.457 2.232 1 93.31 154 LYS A CA 1
ATOM 1156 C C . LYS A 1 154 ? 7.125 -4.371 3.025 1 93.31 154 LYS A C 1
ATOM 1158 O O . LYS A 1 154 ? 6.559 -3.791 3.955 1 93.31 154 LYS A O 1
ATOM 1163 N N . ILE A 1 155 ? 8.281 -4.141 2.615 1 95.12 155 ILE A N 1
ATOM 1164 C CA . ILE A 1 155 ? 9.055 -3.107 3.295 1 95.12 155 ILE A CA 1
ATOM 1165 C C . ILE A 1 155 ? 8.398 -1.746 3.088 1 95.12 155 ILE A C 1
ATOM 1167 O O . ILE A 1 155 ? 8.336 -0.932 4.012 1 95.12 155 ILE A O 1
ATOM 1171 N N . SER A 1 156 ? 7.941 -1.522 1.885 1 95.38 156 SER A N 1
ATOM 1172 C CA . SER A 1 156 ? 7.301 -0.241 1.599 1 95.38 156 SER A CA 1
ATOM 1173 C C . SER A 1 156 ? 6.035 -0.057 2.432 1 95.38 156 SER A C 1
ATOM 1175 O O . SER A 1 156 ? 5.723 1.058 2.854 1 95.38 156 SER A O 1
ATOM 1177 N N . SER A 1 157 ? 5.34 -1.085 2.662 1 91.06 157 SER A N 1
ATOM 1178 C CA . SER A 1 157 ? 4.176 -1.035 3.547 1 91.06 157 SER A CA 1
ATOM 1179 C C . SER A 1 157 ? 4.574 -0.617 4.957 1 91.06 157 SER A C 1
ATOM 1181 O O . SER A 1 157 ? 3.861 0.154 5.605 1 91.06 157 SER A O 1
ATOM 1183 N N . ASN A 1 158 ? 5.613 -1.135 5.395 1 90.88 158 ASN A N 1
ATOM 1184 C CA . ASN A 1 158 ? 6.121 -0.736 6.703 1 90.88 158 ASN A CA 1
ATOM 1185 C C . ASN A 1 158 ? 6.48 0.746 6.738 1 90.88 158 ASN A C 1
ATOM 1187 O O . ASN A 1 158 ? 6.238 1.426 7.734 1 90.88 158 ASN A O 1
ATOM 1191 N N . CYS A 1 159 ? 7.148 1.225 5.672 1 93.19 159 CYS A N 1
ATOM 1192 C CA . CYS A 1 159 ? 7.484 2.643 5.59 1 93.19 159 CYS A CA 1
ATOM 1193 C C . CYS A 1 159 ? 6.238 3.508 5.734 1 93.19 159 CYS A C 1
ATOM 1195 O O . CYS A 1 159 ? 6.254 4.512 6.445 1 93.19 159 CYS A O 1
ATOM 1197 N N . LEU A 1 160 ? 5.281 3.035 5.07 1 89.31 160 LEU A N 1
ATOM 1198 C CA . LEU A 1 160 ? 4.035 3.791 5.102 1 89.31 160 LEU A CA 1
ATOM 1199 C C . LEU A 1 160 ? 3.432 3.789 6.5 1 89.31 160 LEU A C 1
ATOM 1201 O O . LEU A 1 160 ? 2.947 4.82 6.973 1 89.31 160 LEU A O 1
ATOM 1205 N N . SER A 1 161 ? 3.41 2.703 7.156 1 87.56 161 SER A N 1
ATOM 1206 C CA . SER A 1 161 ? 2.9 2.598 8.523 1 87.56 161 SER A CA 1
ATOM 1207 C C . SER A 1 161 ? 3.688 3.488 9.477 1 87.56 161 SER A C 1
ATOM 1209 O O . SER A 1 161 ? 3.109 4.121 10.359 1 87.56 161 SER A O 1
ATOM 1211 N N . LEU A 1 162 ? 4.941 3.498 9.297 1 89.75 162 LEU A N 1
ATOM 1212 C CA . LEU A 1 162 ? 5.781 4.34 10.141 1 89.75 162 LEU A CA 1
ATOM 1213 C C . LEU A 1 162 ? 5.5 5.816 9.891 1 89.75 162 LEU A C 1
ATOM 1215 O O . LEU A 1 162 ? 5.48 6.617 10.828 1 89.75 162 LEU A O 1
ATOM 1219 N N . SER A 1 163 ? 5.309 6.188 8.648 1 89.31 163 SER A N 1
ATOM 1220 C CA . SER A 1 163 ? 5.059 7.582 8.297 1 89.31 163 SER A CA 1
ATOM 1221 C C . SER A 1 163 ? 3.764 8.086 8.922 1 89.31 163 SER A C 1
ATOM 1223 O O . SER A 1 163 ? 3.631 9.273 9.211 1 89.31 163 SER A O 1
ATOM 1225 N N . ALA A 1 164 ? 2.816 7.207 9.086 1 83.38 164 ALA A N 1
ATOM 1226 C CA . ALA A 1 164 ? 1.523 7.582 9.656 1 83.38 164 ALA A CA 1
ATOM 1227 C C . ALA A 1 164 ? 1.665 7.992 11.117 1 83.38 164 ALA A C 1
ATOM 1229 O O . ALA A 1 164 ? 0.765 8.617 11.688 1 83.38 164 ALA A O 1
ATOM 1230 N N . LEU A 1 165 ? 2.768 7.652 11.703 1 80.75 165 LEU A N 1
ATOM 1231 C CA . LEU A 1 165 ? 3.018 8 13.102 1 80.75 165 LEU A CA 1
ATOM 1232 C C . LEU A 1 165 ? 3.635 9.391 13.211 1 80.75 165 LEU A C 1
ATOM 1234 O O . LEU A 1 165 ? 3.779 9.922 14.312 1 80.75 165 LEU A O 1
ATOM 1238 N N . ILE A 1 166 ? 3.992 9.922 12.031 1 80.88 166 ILE A N 1
ATOM 1239 C CA . ILE A 1 166 ? 4.602 11.242 12.031 1 80.88 166 ILE A CA 1
ATOM 1240 C C . ILE A 1 166 ? 3.523 12.312 12.195 1 80.88 166 ILE A C 1
ATOM 1242 O O . ILE A 1 166 ? 2.531 12.32 11.461 1 80.88 166 ILE A O 1
ATOM 1246 N N . SER A 1 167 ? 3.354 13.023 13.266 1 63.91 167 SER A N 1
ATOM 1247 C CA . SER A 1 167 ? 2.467 14.133 13.594 1 63.91 167 SER A CA 1
ATOM 1248 C C . SER A 1 167 ? 3.016 15.453 13.062 1 63.91 167 SER A C 1
ATOM 1250 O O . SER A 1 167 ? 4.23 15.617 12.922 1 63.91 167 SER A O 1
ATOM 1252 N N . MET B 1 1 ? -60.781 54.875 -43.25 1 24.27 1 MET B N 1
ATOM 1253 C CA . MET B 1 1 ? -59.438 55.312 -42.875 1 24.27 1 MET B CA 1
ATOM 1254 C C . MET B 1 1 ? -59 54.562 -41.625 1 24.27 1 MET B C 1
ATOM 1256 O O . MET B 1 1 ? -57.938 54.906 -41.031 1 24.27 1 MET B O 1
ATOM 1260 N N . ALA B 1 2 ? -59.75 53.688 -41 1 31.25 2 ALA B N 1
ATOM 1261 C CA . ALA B 1 2 ? -59.625 53.094 -39.656 1 31.25 2 ALA B CA 1
ATOM 1262 C C . ALA B 1 2 ? -58.594 51.969 -39.656 1 31.25 2 ALA B C 1
ATOM 1264 O O . ALA B 1 2 ? -58.938 50.781 -39.656 1 31.25 2 ALA B O 1
ATOM 1265 N N . GLY B 1 3 ? -57.438 52.031 -40.531 1 30.64 3 GLY B N 1
ATOM 1266 C CA . GLY B 1 3 ? -56.531 50.906 -40.719 1 30.64 3 GLY B CA 1
ATOM 1267 C C . GLY B 1 3 ? -55.781 50.562 -39.438 1 30.64 3 GLY B C 1
ATOM 1268 O O . GLY B 1 3 ? -55.094 51.406 -38.875 1 30.64 3 GLY B O 1
ATOM 1269 N N . ARG B 1 4 ? -56.312 49.688 -38.5 1 32.97 4 ARG B N 1
ATOM 1270 C CA . ARG B 1 4 ? -55.906 49.062 -37.219 1 32.97 4 ARG B CA 1
ATOM 1271 C C . ARG B 1 4 ? -54.5 48.5 -37.312 1 32.97 4 ARG B C 1
ATOM 1273 O O . ARG B 1 4 ? -54.094 48.031 -38.344 1 32.97 4 ARG B O 1
ATOM 1280 N N . ASP B 1 5 ? -53.5 48.656 -36.219 1 29.59 5 ASP B N 1
ATOM 1281 C CA . ASP B 1 5 ? -52.219 48.594 -35.562 1 29.59 5 ASP B CA 1
ATOM 1282 C C . ASP B 1 5 ? -51.844 47.125 -35.25 1 29.59 5 ASP B C 1
ATOM 1284 O O . ASP B 1 5 ? -52.031 46.656 -34.156 1 29.59 5 ASP B O 1
ATOM 1288 N N . THR B 1 6 ? -52.062 46.094 -36.094 1 33.91 6 THR B N 1
ATOM 1289 C CA . THR B 1 6 ? -51.781 44.719 -35.656 1 33.91 6 THR B CA 1
ATOM 1290 C C . THR B 1 6 ? -50.25 44.5 -35.531 1 33.91 6 THR B C 1
ATOM 1292 O O . THR B 1 6 ? -49.625 43.938 -36.438 1 33.91 6 THR B O 1
ATOM 1295 N N . PHE B 1 7 ? -49.281 45.531 -35.344 1 30.89 7 PHE B N 1
ATOM 1296 C CA . PHE B 1 7 ? -47.875 45.281 -35.531 1 30.89 7 PHE B CA 1
ATOM 1297 C C . PHE B 1 7 ? -47.281 44.5 -34.375 1 30.89 7 PHE B C 1
ATOM 1299 O O . PHE B 1 7 ? -46.094 44.156 -34.406 1 30.89 7 PHE B O 1
ATOM 1306 N N . GLN B 1 8 ? -47.906 44.281 -33.125 1 29.97 8 GLN B N 1
ATOM 1307 C CA . GLN B 1 8 ? -47.031 44.156 -31.969 1 29.97 8 GLN B CA 1
ATOM 1308 C C . GLN B 1 8 ? -46.438 42.75 -31.859 1 29.97 8 GLN B C 1
ATOM 1310 O O . GLN B 1 8 ? -45.719 42.438 -30.922 1 29.97 8 GLN B O 1
ATOM 1315 N N . LEU B 1 9 ? -46.844 41.656 -32.531 1 30.73 9 LEU B N 1
ATOM 1316 C CA . LEU B 1 9 ? -46.719 40.375 -31.844 1 30.73 9 LEU B CA 1
ATOM 1317 C C . LEU B 1 9 ? -45.281 39.875 -31.906 1 30.73 9 LEU B C 1
ATOM 1319 O O . LEU B 1 9 ? -44.938 38.844 -31.312 1 30.73 9 LEU B O 1
ATOM 1323 N N . ARG B 1 10 ? -44.312 40.219 -32.812 1 32.16 10 ARG B N 1
ATOM 1324 C CA . ARG B 1 10 ? -43.375 39.156 -33.156 1 32.16 10 ARG B CA 1
ATOM 1325 C C . ARG B 1 10 ? -42.25 39.031 -32.156 1 32.16 10 ARG B C 1
ATOM 1327 O O . ARG B 1 10 ? -41.375 38.188 -32.312 1 32.16 10 ARG B O 1
ATOM 1334 N N . PHE B 1 11 ? -41.875 39.969 -31.203 1 31 11 PHE B N 1
ATOM 1335 C CA . PHE B 1 11 ? -40.438 39.938 -30.922 1 31 11 PHE B CA 1
ATOM 1336 C C . PHE B 1 11 ? -40.156 38.906 -29.828 1 31 11 PHE B C 1
ATOM 1338 O O . PHE B 1 11 ? -39.031 38.844 -29.328 1 31 11 PHE B O 1
ATOM 1345 N N . ALA B 1 12 ? -41.062 38.062 -29.266 1 31.95 12 ALA B N 1
ATOM 1346 C CA . ALA B 1 12 ? -40.688 37.562 -27.938 1 31.95 12 ALA B CA 1
ATOM 1347 C C . ALA B 1 12 ? -39.75 36.375 -28.031 1 31.95 12 ALA B C 1
ATOM 1349 O O . ALA B 1 12 ? -39.344 35.812 -27 1 31.95 12 ALA B O 1
ATOM 1350 N N . ALA B 1 13 ? -39.5 35.719 -29.156 1 32.41 13 ALA B N 1
ATOM 1351 C CA . ALA B 1 13 ? -39.094 34.344 -28.938 1 32.41 13 ALA B CA 1
ATOM 1352 C C . ALA B 1 13 ? -37.594 34.281 -28.594 1 32.41 13 ALA B C 1
ATOM 1354 O O . ALA B 1 13 ? -37.031 33.188 -28.484 1 32.41 13 ALA B O 1
ATOM 1355 N N . VAL B 1 14 ? -36.75 35.344 -28.641 1 32.97 14 VAL B N 1
ATOM 1356 C CA . VAL B 1 14 ? -35.344 35 -28.734 1 32.97 14 VAL B CA 1
ATOM 1357 C C . VAL B 1 14 ? -34.812 34.656 -27.359 1 32.97 14 VAL B C 1
ATOM 1359 O O . VAL B 1 14 ? -33.625 34.344 -27.203 1 32.97 14 VAL B O 1
ATOM 1362 N N . ALA B 1 15 ? -35.5 34.844 -26.219 1 31.75 15 ALA B N 1
ATOM 1363 C CA . ALA B 1 15 ? -34.719 34.812 -24.984 1 31.75 15 ALA B CA 1
ATOM 1364 C C . ALA B 1 15 ? -34.438 33.375 -24.547 1 31.75 15 ALA B C 1
ATOM 1366 O O . ALA B 1 15 ? -33.812 33.156 -23.516 1 31.75 15 ALA B O 1
ATOM 1367 N N . ALA B 1 16 ? -35.125 32.375 -25.078 1 34.16 16 ALA B N 1
ATOM 1368 C CA . ALA B 1 16 ? -35.031 31.188 -24.25 1 34.16 16 ALA B CA 1
ATOM 1369 C C . ALA B 1 16 ? -33.688 30.484 -24.391 1 34.16 16 ALA B C 1
ATOM 1371 O O . ALA B 1 16 ? -33.438 29.469 -23.75 1 34.16 16 ALA B O 1
ATOM 1372 N N . SER B 1 17 ? -32.875 30.781 -25.375 1 32.84 17 SER B N 1
ATOM 1373 C CA . SER B 1 17 ? -31.859 29.75 -25.641 1 32.84 17 SER B CA 1
ATOM 1374 C C . SER B 1 17 ? -30.672 29.875 -24.703 1 32.84 17 SER B C 1
ATOM 1376 O O . SER B 1 17 ? -29.672 29.156 -24.844 1 32.84 17 SER B O 1
ATOM 1378 N N . ALA B 1 18 ? -30.484 30.938 -23.938 1 29.64 18 ALA B N 1
ATOM 1379 C CA . ALA B 1 18 ? -29.156 31.031 -23.328 1 29.64 18 ALA B CA 1
ATOM 1380 C C . ALA B 1 18 ? -29.016 30.094 -22.141 1 29.64 18 ALA B C 1
ATOM 1382 O O . ALA B 1 18 ? -27.953 30.016 -21.516 1 29.64 18 ALA B O 1
ATOM 1383 N N . ALA B 1 19 ? -30.094 29.547 -21.578 1 35.03 19 ALA B N 1
ATOM 1384 C CA . ALA B 1 19 ? -29.875 28.906 -20.281 1 35.03 19 ALA B CA 1
ATOM 1385 C C . ALA B 1 19 ? -29.234 27.547 -20.453 1 35.03 19 ALA B C 1
ATOM 1387 O O . ALA B 1 19 ? -28.922 26.859 -19.469 1 35.03 19 ALA B O 1
ATOM 1388 N N . VAL B 1 20 ? -29.25 26.906 -21.625 1 39.94 20 VAL B N 1
ATOM 1389 C CA . VAL B 1 20 ? -28.797 25.531 -21.656 1 39.94 20 VAL B CA 1
ATOM 1390 C C . VAL B 1 20 ? -27.266 25.484 -21.594 1 39.94 20 VAL B C 1
ATOM 1392 O O . VAL B 1 20 ? -26.672 24.422 -21.391 1 39.94 20 VAL B O 1
ATOM 1395 N N . LEU B 1 21 ? -26.484 26.562 -21.812 1 36.53 21 LEU B N 1
ATOM 1396 C CA . LEU B 1 21 ? -25.031 26.406 -21.922 1 36.53 21 LEU B CA 1
ATOM 1397 C C . LEU B 1 21 ? -24.406 26.312 -20.531 1 36.53 21 LEU B C 1
ATOM 1399 O O . LEU B 1 21 ? -23.266 25.875 -20.391 1 36.53 21 LEU B O 1
ATOM 1403 N N . ILE B 1 22 ? -25 26.75 -19.469 1 38.12 22 ILE B N 1
ATOM 1404 C CA . ILE B 1 22 ? -24.297 26.797 -18.188 1 38.12 22 ILE B CA 1
ATOM 1405 C C . ILE B 1 22 ? -24.156 25.391 -17.625 1 38.12 22 ILE B C 1
ATOM 1407 O O . ILE B 1 22 ? -23.203 25.094 -16.891 1 38.12 22 ILE B O 1
ATOM 1411 N N . LEU B 1 23 ? -25.047 24.453 -17.859 1 44 23 LEU B N 1
ATOM 1412 C CA . LEU B 1 23 ? -24.906 23.156 -17.219 1 44 23 LEU B CA 1
ATOM 1413 C C . LEU B 1 23 ? -23.734 22.375 -17.797 1 44 23 LEU B C 1
ATOM 1415 O O . LEU B 1 23 ? -23.188 21.5 -17.141 1 44 23 LEU B O 1
ATOM 1419 N N . LEU B 1 24 ? -23.391 22.578 -18.984 1 41.19 24 LEU B N 1
ATOM 1420 C CA . LEU B 1 24 ? -22.297 21.812 -19.578 1 41.19 24 LEU B CA 1
ATOM 1421 C C . LEU B 1 24 ? -20.953 22.25 -19.031 1 41.19 24 LEU B C 1
ATOM 1423 O O . LEU B 1 24 ? -20 21.469 -18.984 1 41.19 24 LEU B O 1
ATOM 1427 N N . MET B 1 25 ? -20.75 23.453 -18.641 1 37.72 25 MET B N 1
ATOM 1428 C CA . MET B 1 25 ? -19.422 23.875 -18.188 1 37.72 25 MET B CA 1
ATOM 1429 C C . MET B 1 25 ? -19.141 23.359 -16.781 1 37.72 25 MET B C 1
ATOM 1431 O O . MET B 1 25 ? -17.969 23.234 -16.391 1 37.72 25 MET B O 1
ATOM 1435 N N . ALA B 1 26 ? -20.047 23.219 -15.906 1 40.16 26 ALA B N 1
ATOM 1436 C CA . ALA B 1 26 ? -19.812 22.672 -14.57 1 40.16 26 ALA B CA 1
ATOM 1437 C C . ALA B 1 26 ? -19.328 21.219 -14.648 1 40.16 26 ALA B C 1
ATOM 1439 O O . ALA B 1 26 ? -18.484 20.797 -13.852 1 40.16 26 ALA B O 1
ATOM 1440 N N . GLY B 1 27 ? -19.859 20.453 -15.469 1 40.72 27 GLY B N 1
ATOM 1441 C CA . GLY B 1 27 ? -19.406 19.094 -15.711 1 40.72 27 GLY B CA 1
ATOM 1442 C C . GLY B 1 27 ? -17.953 19.016 -16.141 1 40.72 27 GLY B C 1
ATOM 1443 O O . GLY B 1 27 ? -17.281 18.016 -15.883 1 40.72 27 GLY B O 1
ATOM 1444 N N . GLN B 1 28 ? -17.5 19.875 -16.922 1 42.59 28 GLN B N 1
ATOM 1445 C CA . GLN B 1 28 ? -16.141 19.891 -17.438 1 42.59 28 GLN B CA 1
ATOM 1446 C C . GLN B 1 28 ? -15.141 20.25 -16.328 1 42.59 28 GLN B C 1
ATOM 1448 O O . GLN B 1 28 ? -14.047 19.688 -16.281 1 42.59 28 GLN B O 1
ATOM 1453 N N . VAL B 1 29 ? -15.492 21.25 -15.648 1 41.38 29 VAL B N 1
ATOM 1454 C CA . VAL B 1 29 ? -14.586 21.656 -14.578 1 41.38 29 VAL B CA 1
ATOM 1455 C C . VAL B 1 29 ? -14.508 20.562 -13.516 1 41.38 29 VAL B C 1
ATOM 1457 O O . VAL B 1 29 ? -13.422 20.25 -13.016 1 41.38 29 VAL B O 1
ATOM 1460 N N . ALA B 1 30 ? -15.734 20.109 -13.117 1 41.06 30 ALA B N 1
ATOM 1461 C CA . ALA B 1 30 ? -15.789 19.016 -12.148 1 41.06 30 ALA B CA 1
ATOM 1462 C C . ALA B 1 30 ? -15.055 17.781 -12.68 1 41.06 30 ALA B C 1
ATOM 1464 O O . ALA B 1 30 ? -14.344 17.109 -11.938 1 41.06 30 ALA B O 1
ATOM 1465 N N . GLU B 1 31 ? -15.242 17.469 -13.938 1 46.78 31 GLU B N 1
ATOM 1466 C CA . GLU B 1 31 ? -14.539 16.375 -14.594 1 46.78 31 GLU B CA 1
ATOM 1467 C C . GLU B 1 31 ? -13.031 16.594 -14.586 1 46.78 31 GLU B C 1
ATOM 1469 O O . GLU B 1 31 ? -12.258 15.672 -14.352 1 46.78 31 GLU B O 1
ATOM 1474 N N . SER B 1 32 ? -12.711 17.922 -14.773 1 48.69 32 SER B N 1
ATOM 1475 C CA . SER B 1 32 ? -11.289 18.266 -14.789 1 48.69 32 SER B CA 1
ATOM 1476 C C . SER B 1 32 ? -10.664 18.078 -13.406 1 48.69 32 SER B C 1
ATOM 1478 O O . SER B 1 32 ? -9.562 17.547 -13.281 1 48.69 32 SER B O 1
ATOM 1480 N N . ARG B 1 33 ? -11.43 18.578 -12.422 1 45.16 33 ARG B N 1
ATOM 1481 C CA . ARG B 1 33 ? -10.906 18.438 -11.07 1 45.16 33 ARG B CA 1
ATOM 1482 C C . ARG B 1 33 ? -10.953 16.984 -10.617 1 45.16 33 ARG B C 1
ATOM 1484 O O . ARG B 1 33 ? -10.07 16.516 -9.891 1 45.16 33 ARG B O 1
ATOM 1491 N N . MET B 1 34 ? -12.117 16.219 -11.008 1 47.97 34 MET B N 1
ATOM 1492 C CA . MET B 1 34 ? -12.211 14.781 -10.766 1 47.97 34 MET B CA 1
ATOM 1493 C C . MET B 1 34 ? -11.031 14.047 -11.406 1 47.97 34 MET B C 1
ATOM 1495 O O . MET B 1 34 ? -10.422 13.18 -10.773 1 47.97 34 MET B O 1
ATOM 1499 N N . ILE B 1 35 ? -10.906 14.375 -12.742 1 54.22 35 ILE B N 1
ATOM 1500 C CA . ILE B 1 35 ? -9.758 13.867 -13.492 1 54.22 35 ILE B CA 1
ATOM 1501 C C . ILE B 1 35 ? -8.469 14.195 -12.742 1 54.22 35 ILE B C 1
ATOM 1503 O O . ILE B 1 35 ? -7.562 13.359 -12.648 1 54.22 35 ILE B O 1
ATOM 1507 N N . ASN B 1 36 ? -8.648 15.062 -11.922 1 70.5 36 ASN B N 1
ATOM 1508 C CA . ASN B 1 36 ? -7.434 15.523 -11.266 1 70.5 36 ASN B CA 1
ATOM 1509 C C . ASN B 1 36 ? -7.152 14.727 -9.992 1 70.5 36 ASN B C 1
ATOM 1511 O O . ASN B 1 36 ? -6.016 14.305 -9.758 1 70.5 36 ASN B O 1
ATOM 1515 N N . LEU B 1 37 ? -8.352 14.266 -9.383 1 84.25 37 LEU B N 1
ATOM 1516 C CA . LEU B 1 37 ? -8.117 13.586 -8.117 1 84.25 37 LEU B CA 1
ATOM 1517 C C . LEU B 1 37 ? -7.5 12.211 -8.344 1 84.25 37 LEU B C 1
ATOM 1519 O O . LEU B 1 37 ? -6.629 11.781 -7.578 1 84.25 37 LEU B O 1
ATOM 1523 N N . CYS B 1 38 ? -7.859 11.625 -9.453 1 89.12 38 CYS B N 1
ATOM 1524 C CA . CYS B 1 38 ? -7.473 10.234 -9.664 1 89.12 38 CYS B CA 1
ATOM 1525 C C . CYS B 1 38 ? -6.203 10.141 -10.5 1 89.12 38 CYS B C 1
ATOM 1527 O O . CYS B 1 38 ? -5.602 9.07 -10.609 1 89.12 38 CYS B O 1
ATOM 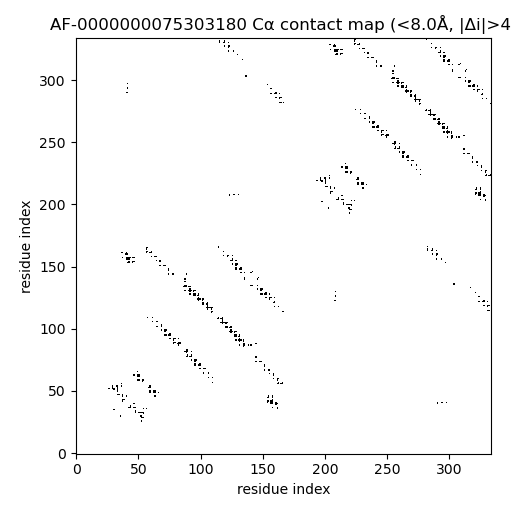1529 N N . SER B 1 39 ? -5.824 11.258 -11.055 1 81.88 39 SER B N 1
ATOM 1530 C CA . SER B 1 39 ? -4.699 11.242 -11.977 1 81.88 39 SER B CA 1
ATOM 1531 C C . SER B 1 39 ? -3.41 10.828 -11.273 1 81.88 39 SER B C 1
ATOM 1533 O O . SER B 1 39 ? -2.508 10.266 -11.906 1 81.88 39 SER B O 1
ATOM 1535 N N . HIS B 1 40 ? -3.381 10.93 -9.977 1 72.56 40 HIS B N 1
ATOM 1536 C CA . HIS B 1 40 ? -2.15 10.617 -9.258 1 72.56 40 HIS B CA 1
ATOM 1537 C C . HIS B 1 40 ? -2.26 9.281 -8.531 1 72.56 40 HIS B C 1
ATOM 1539 O O . HIS B 1 40 ? -1.351 8.891 -7.797 1 72.56 40 HIS B O 1
ATOM 1545 N N . THR B 1 41 ? -3.373 8.633 -8.812 1 83.88 41 THR B N 1
ATOM 1546 C CA . THR B 1 41 ? -3.504 7.32 -8.195 1 83.88 41 THR B CA 1
ATOM 1547 C C . THR B 1 41 ? -2.824 6.254 -9.055 1 83.88 41 THR B C 1
ATOM 1549 O O . THR B 1 41 ? -2.594 6.465 -10.25 1 83.88 41 THR B O 1
ATOM 1552 N N . ALA B 1 42 ? -2.52 5.133 -8.453 1 81.06 42 ALA B N 1
ATOM 1553 C CA . ALA B 1 42 ? -1.843 4.051 -9.164 1 81.06 42 ALA B CA 1
ATOM 1554 C C . ALA B 1 42 ? -2.779 3.381 -10.164 1 81.06 42 ALA B C 1
ATOM 1556 O O . ALA B 1 4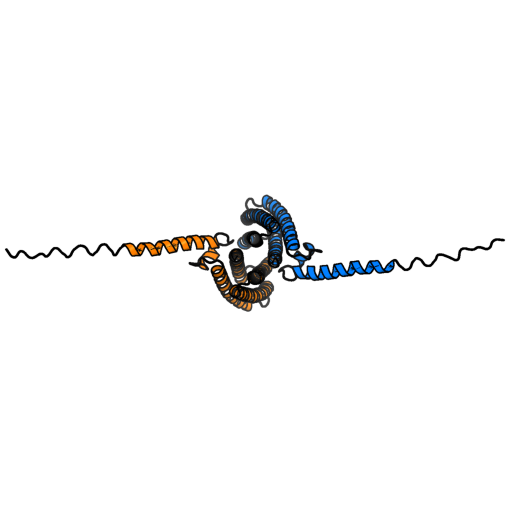2 ? -2.338 2.889 -11.203 1 81.06 42 ALA B O 1
ATOM 1557 N N . TYR B 1 43 ? -3.996 3.426 -9.82 1 88.75 43 TYR B N 1
ATOM 1558 C CA . TYR B 1 43 ? -4.977 2.75 -10.664 1 88.75 43 TYR B CA 1
ATOM 1559 C C . TYR B 1 43 ? -6.16 3.662 -10.961 1 88.75 43 TYR B C 1
ATOM 1561 O O . TYR B 1 43 ? -7.277 3.414 -10.492 1 88.75 43 TYR B O 1
ATOM 1569 N N . PRO B 1 44 ? -5.957 4.609 -11.906 1 89.69 44 PRO B N 1
ATOM 1570 C CA . PRO B 1 44 ? -6.961 5.645 -12.164 1 89.69 44 PRO B CA 1
ATOM 1571 C C . PRO B 1 44 ? -8.273 5.078 -12.711 1 89.69 44 PRO B C 1
ATOM 1573 O O . PRO B 1 44 ? -9.344 5.609 -12.43 1 89.69 44 PRO B O 1
ATOM 1576 N N . SER B 1 45 ? -8.234 4.016 -13.469 1 90.88 45 SER B N 1
ATOM 1577 C CA . SER B 1 45 ? -9.438 3.434 -14.055 1 90.88 45 SER B CA 1
ATOM 1578 C C . SER B 1 45 ? -10.359 2.865 -12.977 1 90.88 45 SER B C 1
ATOM 1580 O O . SER B 1 45 ? -11.578 2.82 -13.156 1 90.88 45 SER B O 1
ATOM 1582 N N . LEU B 1 46 ? -9.781 2.498 -11.859 1 91.88 46 LEU B N 1
ATOM 1583 C CA . LEU B 1 46 ? -10.562 1.968 -10.75 1 91.88 46 LEU B CA 1
ATOM 1584 C C . LEU B 1 46 ? -11.008 3.088 -9.812 1 91.88 46 LEU B C 1
ATOM 1586 O O . LEU B 1 46 ? -11.93 2.904 -9.016 1 91.88 46 LEU B O 1
ATOM 1590 N N . CYS B 1 47 ? -10.391 4.156 -9.938 1 93.12 47 CYS B N 1
ATOM 1591 C CA . CYS B 1 47 ? -10.664 5.312 -9.086 1 93.12 47 CYS B CA 1
ATOM 1592 C C . CYS B 1 47 ? -11.828 6.133 -9.641 1 93.12 47 CYS B C 1
ATOM 1594 O O . CYS B 1 47 ? -12.727 6.516 -8.891 1 93.12 47 CYS B O 1
ATOM 1596 N N . ARG B 1 48 ? -11.875 6.336 -10.875 1 92.69 48 ARG B N 1
ATOM 1597 C CA . ARG B 1 48 ? -12.758 7.301 -11.523 1 92.69 48 ARG B CA 1
ATOM 1598 C C . ARG B 1 48 ? -14.219 6.969 -11.273 1 92.69 48 ARG B C 1
ATOM 1600 O O . ARG B 1 48 ? -15.008 7.84 -10.898 1 92.69 48 ARG B O 1
ATOM 1607 N N . PRO B 1 49 ? -14.633 5.734 -11.43 1 93 49 PRO B N 1
ATOM 1608 C CA . PRO B 1 49 ? -16.047 5.445 -11.211 1 93 49 PRO B CA 1
ATOM 1609 C C . PRO B 1 49 ? -16.5 5.695 -9.773 1 93 49 PRO B C 1
ATOM 1611 O O . PRO B 1 49 ? -17.672 5.938 -9.516 1 93 49 PRO B O 1
ATOM 1614 N N . LEU B 1 50 ? -15.609 5.691 -8.859 1 91.94 50 LEU B N 1
ATOM 1615 C CA . LEU B 1 50 ? -15.969 5.801 -7.453 1 91.94 50 LEU B CA 1
ATOM 1616 C C . LEU B 1 50 ? -16.078 7.266 -7.031 1 91.94 50 LEU B C 1
ATOM 1618 O O . LEU B 1 50 ? -16.703 7.578 -6.016 1 91.94 50 LEU B O 1
ATOM 1622 N N . VAL B 1 51 ? -15.445 8.148 -7.781 1 92.5 51 VAL B N 1
ATOM 1623 C CA . VAL B 1 51 ? -15.43 9.539 -7.344 1 92.5 51 VAL B CA 1
ATOM 1624 C C . VAL B 1 51 ? -16.109 10.422 -8.391 1 92.5 51 VAL B C 1
ATOM 1626 O O . VAL B 1 51 ? -15.789 11.609 -8.516 1 92.5 51 VAL B O 1
ATOM 1629 N N . LYS B 1 52 ? -16.938 9.812 -9.078 1 88.25 52 LYS B N 1
ATOM 1630 C CA . LYS B 1 52 ? -17.672 10.594 -10.07 1 88.25 52 LYS B CA 1
ATOM 1631 C C . LYS B 1 52 ? -18.359 11.789 -9.422 1 88.25 52 LYS B C 1
ATOM 1633 O O . LYS B 1 52 ? -19.016 11.648 -8.398 1 88.25 52 LYS B O 1
ATOM 1638 N N . ARG B 1 53 ? -18.047 13.008 -9.961 1 86.69 53 ARG B N 1
ATOM 1639 C CA . ARG B 1 53 ? -18.688 14.266 -9.586 1 86.69 53 ARG B CA 1
ATOM 1640 C C . ARG B 1 53 ? -18.219 14.727 -8.211 1 86.69 53 ARG B C 1
ATOM 1642 O O . ARG B 1 53 ? -18.891 15.531 -7.559 1 86.69 53 ARG B O 1
ATOM 1649 N N . VAL B 1 54 ? -17.297 14.133 -7.656 1 90.31 54 VAL B N 1
ATOM 1650 C CA . VAL B 1 54 ? -16.734 14.57 -6.387 1 90.31 54 VAL B CA 1
ATOM 1651 C C . VAL B 1 54 ? -15.453 15.359 -6.637 1 90.31 54 VAL B C 1
ATOM 1653 O O . VAL B 1 54 ? -14.578 14.914 -7.391 1 90.31 54 VAL B O 1
ATOM 1656 N N . THR B 1 55 ? -15.312 16.547 -5.988 1 86.19 55 THR B N 1
ATOM 1657 C CA . THR B 1 55 ? -14.125 17.359 -6.203 1 86.19 55 THR B CA 1
ATOM 1658 C C . THR B 1 55 ? -13.344 17.531 -4.902 1 86.19 55 THR B C 1
ATOM 1660 O O . THR B 1 55 ? -12.172 17.922 -4.922 1 86.19 55 THR B O 1
ATOM 1663 N N . ASN B 1 56 ? -13.977 17.297 -3.828 1 89.81 56 ASN B N 1
ATOM 1664 C CA . ASN B 1 56 ? -13.344 17.438 -2.521 1 89.81 56 ASN B CA 1
ATOM 1665 C C . ASN B 1 56 ? -12.609 16.156 -2.121 1 89.81 56 ASN B C 1
ATOM 1667 O O . ASN B 1 56 ? -13.211 15.086 -2.055 1 89.81 56 ASN B O 1
ATOM 1671 N N . PRO B 1 57 ? -11.336 16.312 -1.815 1 89.5 57 PRO B N 1
ATOM 1672 C CA . PRO B 1 57 ? -10.555 15.109 -1.491 1 89.5 57 PRO B CA 1
ATOM 1673 C C . PRO B 1 57 ? -11.109 14.352 -0.289 1 89.5 57 PRO B C 1
ATOM 1675 O O . PRO B 1 57 ? -11.078 13.117 -0.265 1 89.5 57 PRO B O 1
ATOM 1678 N N . ARG B 1 58 ? -11.531 15.023 0.69 1 93 58 ARG B N 1
ATOM 1679 C CA . ARG B 1 58 ? -12.07 14.367 1.877 1 93 58 ARG B CA 1
ATOM 1680 C C . ARG B 1 58 ? -13.312 13.547 1.535 1 93 58 ARG B C 1
ATOM 1682 O O . ARG B 1 58 ? -13.445 12.406 1.978 1 93 58 ARG B O 1
ATOM 1689 N N . ARG B 1 59 ? -14.156 14.117 0.759 1 93.81 59 ARG B N 1
ATOM 1690 C CA . ARG B 1 59 ? -15.367 13.414 0.335 1 93.81 59 ARG B CA 1
ATOM 1691 C C . ARG B 1 59 ? -15.023 12.25 -0.59 1 93.81 59 ARG B C 1
ATOM 1693 O O . ARG B 1 59 ? -15.633 11.188 -0.508 1 93.81 59 ARG B O 1
ATOM 1700 N N . ALA B 1 60 ? -14.125 12.492 -1.531 1 93.81 60 ALA B N 1
ATOM 1701 C CA . ALA B 1 60 ? -13.68 11.438 -2.439 1 93.81 60 ALA B CA 1
ATOM 1702 C C . ALA B 1 60 ? -13.125 10.25 -1.668 1 93.81 60 ALA B C 1
ATOM 1704 O O . ALA B 1 60 ? -13.461 9.102 -1.961 1 93.81 60 ALA B O 1
ATOM 1705 N N . THR B 1 61 ? -12.305 10.539 -0.712 1 94 61 THR B N 1
ATOM 1706 C CA . THR B 1 61 ? -11.711 9.492 0.108 1 94 61 THR B CA 1
ATOM 1707 C C . THR B 1 61 ? -12.789 8.734 0.881 1 94 61 THR B C 1
ATOM 1709 O O . THR B 1 61 ? -12.781 7.504 0.918 1 94 61 THR B O 1
ATOM 1712 N N . HIS B 1 62 ? -13.656 9.469 1.499 1 95.81 62 HIS B N 1
ATOM 1713 C CA . HIS B 1 62 ? -14.734 8.844 2.254 1 95.81 62 HIS B CA 1
ATOM 1714 C C . HIS B 1 62 ? -15.547 7.895 1.372 1 95.81 62 HIS B C 1
ATOM 1716 O O . HIS B 1 62 ? -15.789 6.746 1.75 1 95.81 62 HIS B O 1
ATOM 1722 N N . ARG B 1 63 ? -15.891 8.297 0.227 1 95.25 63 ARG B N 1
ATOM 1723 C CA . ARG B 1 63 ? -16.688 7.496 -0.698 1 95.25 63 ARG B CA 1
ATOM 1724 C C . ARG B 1 63 ? -15.922 6.258 -1.151 1 95.25 63 ARG B C 1
ATOM 1726 O O . ARG B 1 63 ? -16.5 5.176 -1.266 1 95.25 63 ARG B O 1
ATOM 1733 N N . THR B 1 64 ? -14.719 6.469 -1.489 1 96.31 64 THR B N 1
ATOM 1734 C CA . THR B 1 64 ? -13.93 5.344 -1.978 1 96.31 64 THR B CA 1
ATOM 1735 C C . THR B 1 64 ? -13.711 4.316 -0.871 1 96.31 64 THR B C 1
ATOM 1737 O O . THR B 1 64 ? -13.688 3.111 -1.13 1 96.31 64 THR B O 1
ATOM 1740 N N . ILE B 1 65 ? -13.555 4.746 0.363 1 97.5 65 ILE B N 1
ATOM 1741 C CA . ILE B 1 65 ? -13.422 3.828 1.49 1 97.5 65 ILE B CA 1
ATOM 1742 C C . ILE B 1 65 ? -14.727 3.059 1.682 1 97.5 65 ILE B C 1
ATOM 1744 O O . ILE B 1 65 ? -14.711 1.85 1.926 1 97.5 65 ILE B O 1
ATOM 1748 N N . GLN B 1 66 ? -15.805 3.75 1.521 1 97.31 66 GLN B N 1
ATOM 1749 C CA . GLN B 1 66 ? -17.109 3.092 1.638 1 97.31 66 GLN B CA 1
ATOM 1750 C C . GLN B 1 66 ? -17.266 2.008 0.576 1 97.31 66 GLN B C 1
ATOM 1752 O O . GLN B 1 66 ? -17.719 0.901 0.877 1 97.31 66 GLN B O 1
ATOM 1757 N N . ALA B 1 67 ? -16.984 2.375 -0.593 1 97.38 67 ALA B N 1
ATOM 1758 C CA . ALA B 1 67 ? -17.078 1.407 -1.685 1 97.38 67 ALA B CA 1
ATOM 1759 C C . ALA B 1 67 ? -16.156 0.221 -1.446 1 97.38 67 ALA B C 1
ATOM 1761 O O . ALA B 1 67 ? -16.531 -0.929 -1.678 1 97.38 67 ALA B O 1
ATOM 1762 N N . LEU B 1 68 ? -14.922 0.478 -1.055 1 98.31 68 LEU B N 1
ATOM 1763 C CA . LEU B 1 68 ? -13.953 -0.567 -0.754 1 98.31 68 LEU B CA 1
ATOM 1764 C C . LEU B 1 68 ? -14.461 -1.476 0.361 1 98.31 68 LEU B C 1
ATOM 1766 O O . LEU B 1 68 ? -14.305 -2.697 0.291 1 98.31 68 LEU B O 1
ATOM 1770 N N . GLU B 1 69 ? -15.047 -0.89 1.379 1 98.38 69 GLU B N 1
ATOM 1771 C CA . GLU B 1 69 ? -15.602 -1.659 2.488 1 98.38 69 GLU B CA 1
ATOM 1772 C C . GLU B 1 69 ? -16.688 -2.611 2.01 1 98.38 69 GLU B C 1
ATOM 1774 O O . GLU B 1 69 ? -16.719 -3.785 2.387 1 98.38 69 GLU B O 1
ATOM 1779 N N . ALA B 1 70 ? -17.562 -2.129 1.229 1 97.94 70 ALA B N 1
ATOM 1780 C CA . ALA B 1 70 ? -18.641 -2.951 0.7 1 97.94 70 ALA B CA 1
ATOM 1781 C C . ALA B 1 70 ? -18.094 -4.117 -0.118 1 97.94 70 ALA B C 1
ATOM 1783 O O . ALA B 1 70 ? -18.531 -5.262 0.048 1 97.94 70 ALA B O 1
ATOM 1784 N N . LYS B 1 71 ? -17.172 -3.809 -0.976 1 98 71 LYS B N 1
ATOM 1785 C CA . LYS B 1 71 ? -16.578 -4.863 -1.794 1 98 71 LYS B CA 1
ATOM 1786 C C . LYS B 1 71 ? -15.82 -5.867 -0.931 1 98 71 LYS B C 1
ATOM 1788 O O . LYS B 1 71 ? -15.797 -7.062 -1.236 1 98 71 LYS B O 1
ATOM 1793 N N . THR B 1 72 ? -15.172 -5.395 0.085 1 98.62 72 THR B N 1
ATOM 1794 C CA . THR B 1 72 ? -14.43 -6.27 0.983 1 98.62 72 THR B CA 1
ATOM 1795 C C . THR B 1 72 ? -15.367 -7.227 1.709 1 98.62 72 THR B C 1
ATOM 1797 O O . THR B 1 72 ? -15.039 -8.398 1.917 1 98.62 72 THR B O 1
ATOM 1800 N N . LYS B 1 73 ? -16.516 -6.762 2.115 1 98.44 73 LYS B N 1
ATOM 1801 C CA . LYS B 1 73 ? -17.5 -7.605 2.793 1 98.44 73 LYS B CA 1
ATOM 1802 C C . LYS B 1 73 ? -17.969 -8.734 1.885 1 98.44 73 LYS B C 1
ATOM 1804 O O . LYS B 1 73 ? -18.141 -9.875 2.334 1 98.44 73 LYS B O 1
ATOM 1809 N N . VAL B 1 74 ? -18.141 -8.406 0.642 1 97.88 74 VAL B N 1
ATOM 1810 C CA . VAL B 1 74 ? -18.531 -9.43 -0.321 1 97.88 74 VAL B CA 1
ATOM 1811 C C . VAL B 1 74 ? -17.406 -10.461 -0.454 1 97.88 74 VAL B C 1
ATOM 1813 O O . VAL B 1 74 ? -17.656 -11.672 -0.448 1 97.88 74 VAL B O 1
ATOM 1816 N N . ALA B 1 75 ? -16.219 -9.977 -0.602 1 98.12 75 ALA B N 1
ATOM 1817 C CA . ALA B 1 75 ? -15.062 -10.867 -0.725 1 98.12 75 ALA B CA 1
ATOM 1818 C C . ALA B 1 75 ? -14.906 -11.742 0.519 1 98.12 75 ALA B C 1
ATOM 1820 O O . ALA B 1 75 ? -14.523 -12.906 0.422 1 98.12 75 ALA B O 1
ATOM 1821 N N . LEU B 1 76 ? -15.164 -11.109 1.692 1 98.12 76 LEU B N 1
ATOM 1822 C CA . LEU B 1 76 ? -15.062 -11.844 2.951 1 98.12 76 LEU B CA 1
ATOM 1823 C C . LEU B 1 76 ? -16.062 -13 2.988 1 98.12 76 LEU B C 1
ATOM 1825 O O . LEU B 1 76 ? -15.711 -14.102 3.418 1 98.12 76 LEU B O 1
ATOM 1829 N N . ALA B 1 77 ? -17.234 -12.75 2.559 1 97.38 77 ALA B N 1
ATOM 1830 C CA . ALA B 1 77 ? -18.25 -13.789 2.512 1 97.38 77 ALA B CA 1
ATOM 1831 C C . ALA B 1 77 ? -17.844 -14.922 1.572 1 97.38 77 ALA B C 1
ATOM 1833 O O . ALA B 1 77 ? -18.047 -16.094 1.874 1 97.38 77 ALA B O 1
ATOM 1834 N N . GLU B 1 78 ? -17.281 -14.57 0.494 1 96.12 78 GLU B N 1
ATOM 1835 C CA . GLU B 1 78 ? -16.797 -15.578 -0.448 1 96.12 78 GLU B CA 1
ATOM 1836 C C . GLU B 1 78 ? -15.656 -16.391 0.149 1 96.12 78 GLU B C 1
ATOM 1838 O O . GLU B 1 78 ? -15.625 -17.609 0.023 1 96.12 78 GLU B O 1
ATOM 1843 N N . ALA B 1 79 ? -14.742 -15.672 0.756 1 97.38 79 ALA B N 1
ATOM 1844 C CA . ALA B 1 79 ? -13.609 -16.359 1.383 1 97.38 79 ALA B CA 1
ATOM 1845 C C . ALA B 1 79 ? -14.086 -17.328 2.467 1 97.38 79 ALA B C 1
ATOM 1847 O O . ALA B 1 79 ? -13.5 -18.391 2.658 1 97.38 79 ALA B O 1
ATOM 1848 N N . ALA B 1 80 ? -15.125 -16.938 3.209 1 97.12 80 ALA B N 1
ATOM 1849 C CA . ALA B 1 80 ? -15.672 -17.766 4.285 1 97.12 80 ALA B CA 1
ATOM 1850 C C . ALA B 1 80 ? -16.141 -19.125 3.754 1 97.12 80 ALA B C 1
ATOM 1852 O O . ALA B 1 80 ? -16.031 -20.141 4.441 1 97.12 80 ALA B O 1
ATOM 1853 N N . ARG B 1 81 ? -16.484 -19.156 2.52 1 96.12 81 ARG B N 1
ATOM 1854 C CA . ARG B 1 81 ? -17.031 -20.375 1.926 1 96.12 81 ARG B CA 1
ATOM 1855 C C . ARG B 1 81 ? -15.922 -21.359 1.565 1 96.12 81 ARG B C 1
ATOM 1857 O O . ARG B 1 81 ? -16.156 -22.562 1.517 1 96.12 81 ARG B O 1
ATOM 1864 N N . PHE B 1 82 ? -14.758 -20.859 1.379 1 95.62 82 PHE B N 1
ATOM 1865 C CA . PHE B 1 82 ? -13.727 -21.703 0.796 1 95.62 82 PHE B CA 1
ATOM 1866 C C . PHE B 1 82 ? -12.523 -21.812 1.723 1 95.62 82 PHE B C 1
ATOM 1868 O O . PHE B 1 82 ? -11.484 -22.359 1.346 1 95.62 82 PHE B O 1
ATOM 1875 N N . LYS B 1 83 ? -12.578 -21.281 2.867 1 94.62 83 LYS B N 1
ATOM 1876 C CA . LYS B 1 83 ? -11.383 -21.141 3.701 1 94.62 83 LYS B CA 1
ATOM 1877 C C . LYS B 1 83 ? -10.992 -22.469 4.32 1 94.62 83 LYS B C 1
ATOM 1879 O O . LYS B 1 83 ? -9.812 -22.703 4.598 1 94.62 83 LYS B O 1
ATOM 1884 N N . ASN B 1 84 ? -11.953 -23.375 4.445 1 93.56 84 ASN B N 1
ATOM 1885 C CA . ASN B 1 84 ? -11.609 -24.641 5.062 1 93.56 84 ASN B CA 1
ATOM 1886 C C . ASN B 1 84 ? -10.695 -25.484 4.164 1 93.56 84 ASN B C 1
ATOM 1888 O O . ASN B 1 84 ? -11.031 -25.75 3.014 1 93.56 84 ASN B O 1
ATOM 1892 N N . GLY B 1 85 ? -9.469 -25.891 4.688 1 93 85 GLY B N 1
ATOM 1893 C CA . GLY B 1 85 ? -8.516 -26.703 3.957 1 93 85 GLY B CA 1
ATOM 1894 C C . GLY B 1 85 ? -7.617 -25.891 3.039 1 93 85 GLY B C 1
ATOM 1895 O O . GLY B 1 85 ? -6.773 -26.453 2.336 1 93 85 GLY B O 1
ATOM 1896 N N . ASN B 1 86 ? -7.852 -24.656 2.979 1 95.06 86 ASN B N 1
ATOM 1897 C CA . ASN B 1 86 ? -7.043 -23.781 2.137 1 95.06 86 ASN B CA 1
ATOM 1898 C C . ASN B 1 86 ? -6.367 -22.688 2.957 1 95.06 86 ASN B C 1
ATOM 1900 O O . ASN B 1 86 ? -6.988 -21.672 3.273 1 95.06 86 ASN B O 1
ATOM 1904 N N . GLN B 1 87 ? -5.121 -22.844 3.189 1 93.94 87 GLN B N 1
ATOM 1905 C CA . GLN B 1 87 ? -4.391 -21.953 4.082 1 93.94 87 GLN B CA 1
ATOM 1906 C C . GLN B 1 87 ? -4.348 -20.531 3.525 1 93.94 87 GLN B C 1
ATOM 1908 O O . GLN B 1 87 ? -4.438 -19.562 4.281 1 93.94 87 GLN B O 1
ATOM 1913 N N . ALA B 1 88 ? -4.176 -20.391 2.25 1 95.25 88 ALA B N 1
ATOM 1914 C CA . ALA B 1 88 ? -4.125 -19.078 1.629 1 95.25 88 ALA B CA 1
ATOM 1915 C C . ALA B 1 88 ? -5.449 -18.344 1.802 1 95.25 88 ALA B C 1
ATOM 1917 O O . ALA B 1 88 ? -5.469 -17.156 2.146 1 95.25 88 ALA B O 1
ATOM 1918 N N . ILE B 1 89 ? -6.555 -19.031 1.653 1 97.12 89 ILE B N 1
ATOM 1919 C CA . ILE B 1 89 ? -7.867 -18.406 1.778 1 97.12 89 ILE B CA 1
ATOM 1920 C C . ILE B 1 89 ? -8.164 -18.125 3.248 1 97.12 89 ILE B C 1
ATOM 1922 O O . ILE B 1 89 ? -8.781 -17.109 3.58 1 97.12 89 ILE B O 1
ATOM 1926 N N . THR B 1 90 ? -7.715 -19.016 4.145 1 96.5 90 THR B N 1
ATOM 1927 C CA . THR B 1 90 ? -7.879 -18.781 5.578 1 96.5 90 THR B CA 1
ATOM 1928 C C . THR B 1 90 ? -7.156 -17.516 6.012 1 96.5 90 THR B C 1
ATOM 1930 O O . THR B 1 90 ? -7.719 -16.688 6.734 1 96.5 90 THR B O 1
ATOM 1933 N N . THR B 1 91 ? -5.93 -17.375 5.559 1 94.69 91 THR B N 1
ATOM 1934 C CA . THR B 1 91 ? -5.172 -16.156 5.855 1 94.69 91 THR B CA 1
ATOM 1935 C C . THR B 1 91 ? -5.867 -14.938 5.273 1 94.69 91 THR B C 1
ATOM 1937 O O . THR B 1 91 ? -5.988 -13.906 5.949 1 94.69 91 THR B O 1
ATOM 1940 N N . CYS B 1 92 ? -6.305 -15.047 4.109 1 97.12 92 CYS B N 1
ATOM 1941 C CA . CYS B 1 92 ? -6.984 -13.945 3.443 1 97.12 92 CYS B CA 1
ATOM 1942 C C . CYS B 1 92 ? -8.273 -13.578 4.172 1 97.12 92 CYS B C 1
ATOM 1944 O O . CYS B 1 92 ? -8.586 -12.398 4.336 1 97.12 92 CYS B O 1
ATOM 1946 N N . TYR B 1 93 ? -9.062 -14.578 4.652 1 97.94 93 TYR B N 1
ATOM 1947 C CA . TYR B 1 93 ? -10.281 -14.328 5.422 1 97.94 93 TYR B CA 1
ATOM 1948 C C . TYR B 1 93 ? -9.977 -13.477 6.648 1 97.94 93 TYR B C 1
ATOM 1950 O O . TYR B 1 93 ? -10.688 -12.5 6.926 1 97.94 93 TYR B O 1
ATOM 1958 N N . GLY B 1 94 ? -8.906 -13.852 7.324 1 97.06 94 GLY B N 1
ATOM 1959 C CA . GLY B 1 94 ? -8.523 -13.102 8.508 1 97.06 94 GLY B CA 1
ATOM 1960 C C . GLY B 1 94 ? -8.133 -11.664 8.203 1 97.06 94 GLY B C 1
ATOM 1961 O O . GLY B 1 94 ? -8.57 -10.742 8.883 1 97.06 94 GLY B O 1
ATOM 1962 N N . THR B 1 95 ? -7.355 -11.477 7.152 1 96.5 95 THR B N 1
ATOM 1963 C CA . THR B 1 95 ? -6.863 -10.141 6.836 1 96.5 95 THR B CA 1
ATOM 1964 C C . THR B 1 95 ? -7.977 -9.273 6.254 1 96.5 95 THR B C 1
ATOM 1966 O O . THR B 1 95 ? -8.016 -8.062 6.48 1 96.5 95 THR B O 1
ATOM 1969 N N . LEU B 1 96 ? -8.906 -9.875 5.516 1 97.94 96 LEU B N 1
ATOM 1970 C CA . LEU B 1 96 ? -10.055 -9.125 5.023 1 97.94 96 LEU B CA 1
ATOM 1971 C C . LEU B 1 96 ? -10.938 -8.664 6.18 1 97.94 96 LEU B C 1
ATOM 1973 O O . LEU B 1 96 ? -11.469 -7.551 6.156 1 97.94 96 LEU B O 1
ATOM 1977 N N . SER B 1 97 ? -11.109 -9.539 7.172 1 98.19 97 SER B N 1
ATOM 1978 C CA . SER B 1 97 ? -11.844 -9.156 8.375 1 98.19 97 SER B CA 1
ATOM 1979 C C . SER B 1 97 ? -11.195 -7.957 9.062 1 98.19 97 SER B C 1
ATOM 1981 O O . SER B 1 97 ? -11.883 -7.008 9.445 1 98.19 97 SER B O 1
ATOM 1983 N N . ASP B 1 98 ? -9.906 -7.992 9.195 1 96 98 ASP B N 1
ATOM 1984 C CA . ASP B 1 98 ? -9.164 -6.875 9.773 1 96 98 ASP B CA 1
ATOM 1985 C C . ASP B 1 98 ? -9.336 -5.613 8.93 1 96 98 ASP B C 1
ATOM 1987 O O . ASP B 1 98 ? -9.445 -4.508 9.469 1 96 98 ASP B O 1
ATOM 1991 N N . ALA B 1 99 ? -9.289 -5.793 7.613 1 97.56 99 ALA B N 1
ATOM 1992 C CA . ALA B 1 99 ? -9.422 -4.648 6.715 1 97.56 99 ALA B CA 1
ATOM 1993 C C . ALA B 1 99 ? -10.766 -3.951 6.91 1 97.56 99 ALA B C 1
ATOM 1995 O O . ALA B 1 99 ? -10.836 -2.721 6.883 1 97.56 99 ALA B O 1
ATOM 1996 N N . ILE B 1 100 ? -11.805 -4.715 7.133 1 98.5 100 ILE B N 1
ATOM 1997 C CA . ILE B 1 100 ? -13.125 -4.133 7.355 1 98.5 100 ILE B CA 1
ATOM 1998 C C . ILE B 1 100 ? -13.102 -3.27 8.609 1 98.5 100 ILE B C 1
ATOM 2000 O O . ILE B 1 100 ? -13.609 -2.145 8.609 1 98.5 100 ILE B O 1
ATOM 2004 N N . TYR B 1 101 ? -12.539 -3.797 9.68 1 97.75 101 TYR B N 1
ATOM 2005 C CA . TYR B 1 101 ? -12.398 -3.033 10.914 1 97.75 101 TYR B CA 1
ATOM 2006 C C . TYR B 1 101 ? -11.617 -1.749 10.672 1 97.75 101 TYR B C 1
ATOM 2008 O O . TYR B 1 101 ? -12.031 -0.671 11.109 1 97.75 101 TYR B O 1
ATOM 2016 N N . ASN B 1 102 ? -10.5 -1.822 9.984 1 95.81 102 ASN B N 1
ATOM 2017 C CA . ASN B 1 102 ? -9.641 -0.668 9.742 1 95.81 102 ASN B CA 1
ATOM 2018 C C . ASN B 1 102 ? -10.328 0.356 8.836 1 95.81 102 ASN B C 1
ATOM 2020 O O . ASN B 1 102 ? -10.195 1.562 9.055 1 95.81 102 ASN B O 1
ATOM 2024 N N . LEU B 1 103 ? -11.039 -0.104 7.832 1 97.75 103 LEU B N 1
ATOM 2025 C CA . LEU B 1 103 ? -11.766 0.808 6.953 1 97.75 103 LEU B CA 1
ATOM 2026 C C . LEU B 1 103 ? -12.867 1.535 7.719 1 97.75 103 LEU B C 1
ATOM 2028 O O . LEU B 1 103 ? -13.039 2.746 7.559 1 97.75 103 LEU B O 1
ATOM 2032 N N . ALA B 1 104 ? -13.594 0.843 8.547 1 98 104 ALA B N 1
ATOM 2033 C CA . ALA B 1 104 ? -14.633 1.47 9.359 1 98 104 ALA B CA 1
ATOM 2034 C C . ALA B 1 104 ? -14.039 2.523 10.297 1 98 104 ALA B C 1
ATOM 2036 O O . ALA B 1 104 ? -14.609 3.602 10.469 1 98 104 ALA B O 1
ATOM 2037 N N . SER B 1 105 ? -12.977 2.186 10.867 1 96.81 105 SER B N 1
ATOM 2038 C CA . SER B 1 105 ? -12.289 3.111 11.766 1 96.81 105 SER B CA 1
ATOM 2039 C C . SER B 1 105 ? -11.781 4.336 11.008 1 96.81 105 SER B C 1
ATOM 2041 O O . SER B 1 105 ? -11.82 5.453 11.531 1 96.81 105 SER B O 1
ATOM 2043 N N . ALA B 1 106 ? -11.258 4.109 9.805 1 95.5 106 ALA B N 1
ATOM 2044 C CA . ALA B 1 106 ? -10.828 5.223 8.969 1 95.5 106 ALA B CA 1
ATOM 2045 C C . ALA B 1 106 ? -11.992 6.152 8.648 1 95.5 106 ALA B C 1
ATOM 2047 O O . ALA B 1 106 ? -11.852 7.379 8.719 1 95.5 106 ALA B O 1
ATOM 2048 N N . ARG B 1 107 ? -13.094 5.602 8.336 1 96.56 107 ARG B N 1
ATOM 2049 C CA . ARG B 1 107 ? -14.273 6.414 8.039 1 96.56 107 ARG B CA 1
ATOM 2050 C C . ARG B 1 107 ? -14.672 7.25 9.25 1 96.56 107 ARG B C 1
ATOM 2052 O O . ARG B 1 107 ? -15 8.43 9.117 1 96.56 107 ARG B O 1
ATOM 2059 N N . LYS B 1 108 ? -14.695 6.609 10.375 1 96.62 108 LYS B N 1
ATOM 2060 C CA . LYS B 1 108 ? -15.008 7.336 11.609 1 96.62 108 LYS B CA 1
ATOM 2061 C C . LYS B 1 108 ? -14.039 8.492 11.82 1 96.62 108 LYS B C 1
ATOM 2063 O O . LYS B 1 108 ? -14.438 9.578 12.258 1 96.62 108 LYS B O 1
ATOM 2068 N N . SER B 1 109 ? -12.828 8.258 11.539 1 95.06 109 SER B N 1
ATOM 2069 C CA . SER B 1 109 ? -11.805 9.273 11.727 1 95.06 109 SER B CA 1
ATOM 2070 C C . SER B 1 109 ? -12 10.438 10.766 1 95.06 109 SER B C 1
ATOM 2072 O O . SER B 1 109 ? -11.703 11.586 11.109 1 95.06 109 SER B O 1
ATOM 2074 N N . ILE B 1 110 ? -12.398 10.172 9.508 1 94.06 110 ILE B N 1
ATOM 2075 C CA . ILE B 1 110 ? -12.688 11.227 8.539 1 94.06 110 ILE B CA 1
ATOM 2076 C C . ILE B 1 110 ? -13.781 12.141 9.086 1 94.06 110 ILE B C 1
ATOM 2078 O O . ILE B 1 110 ? -13.672 13.367 9.008 1 94.06 110 ILE B O 1
ATOM 2082 N N . ARG B 1 111 ? -14.797 11.586 9.68 1 93.12 111 ARG B N 1
ATOM 2083 C CA . ARG B 1 111 ? -15.914 12.352 10.234 1 93.12 111 ARG B CA 1
ATOM 2084 C C . ARG B 1 111 ? -15.445 13.234 11.391 1 93.12 111 ARG B C 1
ATOM 2086 O O . ARG B 1 111 ? -15.93 14.352 11.555 1 93.12 111 ARG B O 1
ATOM 2093 N N . LYS B 1 112 ? -14.477 12.773 12.086 1 94.81 112 LYS B N 1
ATOM 2094 C CA . LYS B 1 112 ? -13.93 13.508 13.219 1 94.81 112 LYS B CA 1
ATOM 2095 C C . LYS B 1 112 ? -12.852 14.484 12.781 1 94.81 112 LYS B C 1
ATOM 2097 O O . LYS B 1 112 ? -12.219 15.141 13.609 1 94.81 112 LYS B O 1
ATOM 2102 N N . ARG B 1 113 ? -12.492 14.492 11.547 1 91.81 113 ARG B N 1
ATOM 2103 C CA . ARG B 1 113 ? -11.461 15.344 10.961 1 91.81 113 ARG B CA 1
ATOM 2104 C C . ARG B 1 113 ? -10.094 15.031 11.562 1 91.81 113 ARG B C 1
ATOM 2106 O O . ARG B 1 113 ? -9.273 15.93 11.758 1 91.81 113 ARG B O 1
ATOM 2113 N N . ASP B 1 114 ? -9.984 13.781 11.938 1 89.69 114 ASP B N 1
ATOM 2114 C CA . ASP B 1 114 ? -8.703 13.289 12.43 1 89.69 114 ASP B CA 1
ATOM 2115 C C . ASP B 1 114 ? -7.902 12.617 11.32 1 89.69 114 ASP B C 1
ATOM 2117 O O . ASP B 1 114 ? -7.938 11.398 11.172 1 89.69 114 ASP B O 1
ATOM 2121 N N . VAL B 1 115 ? -7.105 13.383 10.648 1 84.31 115 VAL B N 1
ATOM 2122 C CA . VAL B 1 115 ? -6.391 12.938 9.461 1 84.31 115 VAL B CA 1
ATOM 2123 C C . VAL B 1 115 ? -5.324 11.914 9.852 1 84.31 115 VAL B C 1
ATOM 2125 O O . VAL B 1 115 ? -5.082 10.953 9.125 1 84.31 115 VAL B O 1
ATOM 2128 N N . SER B 1 116 ? -4.711 12.141 10.969 1 80.88 116 SER B N 1
ATOM 2129 C CA . SER B 1 116 ? -3.68 11.219 11.43 1 80.88 116 SER B CA 1
ATOM 2130 C C . SER B 1 116 ? -4.254 9.828 11.695 1 80.88 116 SER B C 1
ATOM 2132 O O . SER B 1 116 ? -3.701 8.828 11.234 1 80.88 116 SER B O 1
ATOM 2134 N N . ALA B 1 117 ? -5.285 9.797 12.414 1 87.31 117 ALA B N 1
ATOM 2135 C CA . ALA B 1 117 ? -5.926 8.516 12.695 1 87.31 117 ALA B CA 1
ATOM 2136 C C . ALA B 1 117 ? -6.457 7.875 11.414 1 87.31 117 ALA B C 1
ATOM 2138 O O . ALA B 1 117 ? -6.363 6.66 11.234 1 87.31 117 ALA B O 1
ATOM 2139 N N . MET B 1 118 ? -7.031 8.625 10.523 1 90.69 118 MET B N 1
ATOM 2140 C CA . MET B 1 118 ? -7.496 8.117 9.234 1 90.69 118 MET B CA 1
ATOM 2141 C C . MET B 1 118 ? -6.367 7.422 8.484 1 90.69 118 MET B C 1
ATOM 2143 O O . MET B 1 118 ? -6.535 6.301 8 1 90.69 118 MET B O 1
ATOM 2147 N N . ASN B 1 119 ? -5.312 8.102 8.469 1 83.94 119 ASN B N 1
ATOM 2148 C CA . ASN B 1 119 ? -4.18 7.562 7.723 1 83.94 119 ASN B CA 1
ATOM 2149 C C . ASN B 1 119 ? -3.631 6.297 8.375 1 83.94 119 ASN B C 1
ATOM 2151 O O . ASN B 1 119 ? -3.201 5.371 7.688 1 83.94 119 ASN B O 1
ATOM 2155 N N . MET B 1 120 ? -3.627 6.293 9.633 1 82.94 120 MET B N 1
ATOM 2156 C CA . MET B 1 120 ? -3.16 5.109 10.352 1 82.94 120 MET B CA 1
ATOM 2157 C C . MET B 1 120 ? -4.031 3.898 10.031 1 82.94 120 MET B C 1
ATOM 2159 O O . MET B 1 120 ? -3.52 2.836 9.672 1 82.94 120 MET B O 1
ATOM 2163 N N . TYR B 1 121 ? -5.285 4.102 10.086 1 91 121 TYR B N 1
ATOM 2164 C CA . TYR B 1 121 ? -6.191 2.984 9.836 1 91 121 TYR B CA 1
ATOM 2165 C C . TYR B 1 121 ? -6.207 2.615 8.359 1 91 121 TYR B C 1
ATOM 2167 O O . TYR B 1 121 ? -6.297 1.436 8.008 1 91 121 TYR B O 1
ATOM 2175 N N . LEU B 1 122 ? -6.168 3.572 7.488 1 91.44 122 LEU B N 1
ATOM 2176 C CA . LEU B 1 122 ? -6.195 3.295 6.055 1 91.44 122 LEU B CA 1
ATOM 2177 C C . LEU B 1 122 ? -4.938 2.553 5.621 1 91.44 122 LEU B C 1
ATOM 2179 O O . LEU B 1 122 ? -5.012 1.6 4.84 1 91.44 122 LEU B O 1
ATOM 2183 N N . THR B 1 123 ? -3.789 2.939 6.137 1 88.12 123 THR B N 1
ATOM 2184 C CA . THR B 1 123 ? -2.543 2.25 5.82 1 88.12 123 THR B CA 1
ATOM 2185 C C . THR B 1 123 ? -2.578 0.809 6.316 1 88.12 123 THR B C 1
ATOM 2187 O O . THR B 1 123 ? -2.074 -0.097 5.652 1 88.12 123 THR B O 1
ATOM 2190 N N . ALA B 1 124 ? -3.152 0.663 7.488 1 88.31 124 ALA B N 1
ATOM 2191 C CA . ALA B 1 124 ? -3.309 -0.694 8.008 1 88.31 124 ALA B CA 1
ATOM 2192 C C . ALA B 1 124 ? -4.195 -1.532 7.09 1 88.31 124 ALA B C 1
ATOM 2194 O O . ALA B 1 124 ? -3.895 -2.699 6.824 1 88.31 124 ALA B O 1
ATOM 2195 N N . ALA B 1 125 ? -5.238 -0.929 6.613 1 94.19 125 ALA B N 1
ATOM 2196 C CA . ALA B 1 125 ? -6.137 -1.639 5.707 1 94.19 125 ALA B CA 1
ATOM 2197 C C . ALA B 1 125 ? -5.41 -2.047 4.426 1 94.19 125 ALA B C 1
ATOM 2199 O O . ALA B 1 125 ? -5.57 -3.174 3.949 1 94.19 125 ALA B O 1
ATOM 2200 N N . VAL B 1 126 ? -4.672 -1.178 3.84 1 92.88 126 VAL B N 1
ATOM 2201 C CA . VAL B 1 126 ? -3.916 -1.466 2.627 1 92.88 126 VAL B CA 1
ATOM 2202 C C . VAL B 1 126 ? -2.973 -2.641 2.871 1 92.88 126 VAL B C 1
ATOM 2204 O O . VAL B 1 126 ? -2.834 -3.523 2.02 1 92.88 126 VAL B O 1
ATOM 2207 N N . SER B 1 127 ? -2.387 -2.637 4.051 1 89.62 127 SER B N 1
ATOM 2208 C CA . SER B 1 127 ? -1.487 -3.729 4.406 1 89.62 127 SER B CA 1
ATOM 2209 C C . SER B 1 127 ? -2.238 -5.051 4.52 1 89.62 127 SER B C 1
ATOM 2211 O O . SER B 1 127 ? -1.701 -6.105 4.184 1 89.62 127 SER B O 1
ATOM 2213 N N . ASP B 1 128 ? -3.408 -4.977 5 1 92.88 128 ASP B N 1
ATOM 2214 C CA . ASP B 1 128 ? -4.219 -6.184 5.105 1 92.88 128 ASP B CA 1
ATOM 2215 C C . ASP B 1 128 ? -4.445 -6.812 3.73 1 92.88 128 ASP B C 1
ATOM 2217 O O . ASP B 1 128 ? -4.34 -8.031 3.574 1 92.88 128 ASP B O 1
ATOM 2221 N N . TYR B 1 129 ? -4.695 -5.996 2.783 1 95.31 129 TYR B N 1
ATOM 2222 C CA . TYR B 1 129 ? -4.91 -6.52 1.44 1 95.31 129 TYR B CA 1
ATOM 2223 C C . TYR B 1 129 ? -3.619 -7.102 0.869 1 95.31 129 TYR B C 1
ATOM 2225 O O . TYR B 1 129 ? -3.646 -8.102 0.148 1 95.31 129 TYR B O 1
ATOM 2233 N N . GLY B 1 130 ? -2.564 -6.406 1.187 1 92.5 130 GLY B N 1
ATOM 2234 C CA . GLY B 1 130 ? -1.276 -6.941 0.779 1 92.5 130 GLY B CA 1
ATOM 2235 C C . GLY B 1 130 ? -0.993 -8.312 1.356 1 92.5 130 GLY B C 1
ATOM 2236 O O . GLY B 1 130 ? -0.532 -9.211 0.645 1 92.5 130 GLY B O 1
ATOM 2237 N N . ALA B 1 131 ? -1.247 -8.43 2.596 1 91.06 131 ALA B N 1
ATOM 2238 C CA . ALA B 1 131 ? -1.021 -9.711 3.258 1 91.06 131 ALA B CA 1
ATOM 2239 C C . ALA B 1 131 ? -1.917 -10.797 2.67 1 91.06 131 ALA B C 1
ATOM 2241 O O . ALA B 1 131 ? -1.497 -11.953 2.533 1 91.06 131 ALA B O 1
ATOM 2242 N N . CYS B 1 132 ? -3.109 -10.445 2.336 1 95.25 132 CYS B N 1
ATOM 2243 C CA . CYS B 1 132 ? -4.008 -11.383 1.673 1 95.25 132 CYS B CA 1
ATOM 2244 C C . CYS B 1 132 ? -3.412 -11.883 0.36 1 95.25 132 CYS B C 1
ATOM 2246 O O . CYS B 1 132 ? -3.303 -13.086 0.138 1 95.25 132 CYS B O 1
ATOM 2248 N N . VAL B 1 133 ? -2.98 -11.031 -0.447 1 94.19 133 VAL B N 1
ATOM 2249 C CA . VAL B 1 133 ? -2.436 -11.359 -1.76 1 94.19 133 VAL B CA 1
ATOM 2250 C C . VAL B 1 133 ? -1.148 -12.164 -1.598 1 94.19 133 VAL B C 1
ATOM 2252 O O . VAL B 1 133 ? -0.903 -13.117 -2.35 1 94.19 133 VAL B O 1
ATOM 2255 N N . ASP B 1 134 ? -0.408 -11.844 -0.556 1 90.75 134 ASP B N 1
ATOM 2256 C CA . ASP B 1 134 ? 0.84 -12.555 -0.302 1 90.75 134 ASP B CA 1
ATOM 2257 C C . ASP B 1 134 ? 0.582 -14.039 -0.026 1 90.75 134 ASP B C 1
ATOM 2259 O O . ASP B 1 134 ? 1.377 -14.891 -0.414 1 90.75 134 ASP B O 1
ATOM 2263 N N . GLY B 1 135 ? -0.438 -14.297 0.666 1 90.88 135 GLY B N 1
ATOM 2264 C CA . GLY B 1 135 ? -0.773 -15.688 0.927 1 90.88 135 GLY B CA 1
ATOM 2265 C C . GLY B 1 135 ? -0.961 -16.5 -0.338 1 90.88 135 GLY B C 1
ATOM 2266 O O . GLY B 1 135 ? -0.549 -17.672 -0.402 1 90.88 135 GLY B O 1
ATOM 2267 N N . PHE B 1 136 ? -1.473 -15.922 -1.34 1 92.69 136 PHE B N 1
ATOM 2268 C CA . PHE B 1 136 ? -1.7 -16.609 -2.607 1 92.69 136 PHE B CA 1
ATOM 2269 C C . PHE B 1 136 ? -0.406 -16.719 -3.406 1 92.69 136 PHE B C 1
ATOM 2271 O O . PHE B 1 136 ? -0.177 -17.703 -4.098 1 92.69 136 PHE B O 1
ATOM 2278 N N . ILE B 1 137 ? 0.389 -15.742 -3.32 1 88.62 137 ILE B N 1
ATOM 2279 C CA . ILE B 1 137 ? 1.67 -15.766 -4.016 1 88.62 137 ILE B CA 1
ATOM 2280 C C . ILE B 1 137 ? 2.545 -16.875 -3.449 1 88.62 137 ILE B C 1
ATOM 2282 O O . ILE B 1 137 ? 3.141 -17.656 -4.199 1 88.62 137 ILE B O 1
ATOM 2286 N N . GLU B 1 138 ? 2.547 -16.984 -2.139 1 86.25 138 GLU B N 1
ATOM 2287 C CA . GLU B 1 138 ? 3.379 -17.969 -1.452 1 86.25 138 GLU B CA 1
ATOM 2288 C C . GLU B 1 138 ? 2.941 -19.391 -1.786 1 86.25 138 GLU B C 1
ATOM 2290 O O . GLU B 1 138 ? 3.773 -20.297 -1.87 1 86.25 138 GLU B O 1
ATOM 2295 N N . THR B 1 139 ? 1.673 -19.562 -2.064 1 88.25 139 THR B N 1
ATOM 2296 C CA . THR B 1 139 ? 1.169 -20.906 -2.32 1 88.25 139 THR B CA 1
ATOM 2297 C C . THR B 1 139 ? 0.992 -21.141 -3.818 1 88.25 139 THR B C 1
ATOM 2299 O O . THR B 1 139 ? 0.656 -22.25 -4.242 1 88.25 139 THR B O 1
ATOM 2302 N N . GLY B 1 140 ? 1.222 -20.141 -4.59 1 85.81 140 GLY B N 1
ATOM 2303 C CA . GLY B 1 140 ? 1.087 -20.266 -6.031 1 85.81 140 GLY B CA 1
ATOM 2304 C C . GLY B 1 140 ? -0.345 -20.484 -6.477 1 85.81 140 GLY B C 1
ATOM 2305 O O . GLY B 1 140 ? -0.586 -21.094 -7.531 1 85.81 140 GLY B O 1
ATOM 2306 N N . GLN B 1 141 ? -1.286 -20.078 -5.707 1 86.75 141 GLN B N 1
ATOM 2307 C CA . GLN B 1 141 ? -2.691 -20.312 -6.02 1 86.75 141 GLN B CA 1
ATOM 2308 C C . GLN B 1 141 ? -3.289 -19.141 -6.789 1 86.75 141 GLN B C 1
ATOM 2310 O O . GLN B 1 141 ? -3.004 -17.984 -6.48 1 86.75 141 GLN B O 1
ATOM 2315 N N . VAL B 1 142 ? -3.994 -19.5 -7.793 1 85.75 142 VAL B N 1
ATOM 2316 C CA . VAL B 1 142 ? -4.805 -18.531 -8.523 1 85.75 142 VAL B CA 1
ATOM 2317 C C . VAL B 1 142 ? -6.254 -19 -8.57 1 85.75 142 VAL B C 1
ATOM 2319 O O . VAL B 1 142 ? -6.551 -20.062 -9.117 1 85.75 142 VAL B O 1
ATOM 2322 N N . ASN B 1 143 ? -7.086 -18.328 -7.891 1 90.44 143 ASN B N 1
ATOM 2323 C CA . ASN B 1 143 ? -8.516 -18.625 -7.84 1 90.44 143 ASN B CA 1
ATOM 2324 C C . ASN B 1 143 ? -9.344 -17.344 -7.766 1 90.44 143 ASN B C 1
ATOM 2326 O O . ASN B 1 143 ? -8.805 -16.234 -7.895 1 90.44 143 ASN B O 1
ATOM 2330 N N . ALA B 1 144 ? -10.633 -17.453 -7.609 1 90.81 144 ALA B N 1
ATOM 2331 C CA . ALA B 1 144 ? -11.547 -16.312 -7.629 1 90.81 144 ALA B CA 1
ATOM 2332 C C . ALA B 1 144 ? -11.297 -15.391 -6.438 1 90.81 144 ALA B C 1
ATOM 2334 O O . ALA B 1 144 ? -11.398 -14.164 -6.555 1 90.81 144 ALA B O 1
ATOM 2335 N N . VAL B 1 145 ? -10.977 -15.961 -5.293 1 94.69 145 VAL B N 1
ATOM 2336 C CA . VAL B 1 145 ? -10.727 -15.164 -4.094 1 94.69 145 VAL B CA 1
ATOM 2337 C C . VAL B 1 145 ? -9.461 -14.336 -4.277 1 94.69 145 VAL B C 1
ATOM 2339 O O . VAL B 1 145 ? -9.422 -13.156 -3.91 1 94.69 145 VAL B O 1
ATOM 2342 N N . GLN B 1 146 ? -8.5 -14.961 -4.84 1 93.75 146 GLN B N 1
ATOM 2343 C CA . GLN B 1 146 ? -7.258 -14.258 -5.113 1 93.75 146 GLN B CA 1
ATOM 2344 C C . GLN B 1 146 ? -7.488 -13.094 -6.078 1 93.75 146 GLN B C 1
ATOM 2346 O O . GLN B 1 146 ? -6.965 -11.992 -5.871 1 93.75 146 GLN B O 1
ATOM 2351 N N . ASN B 1 147 ? -8.25 -13.281 -7.105 1 93.19 147 ASN B N 1
ATOM 2352 C CA . ASN B 1 147 ? -8.523 -12.227 -8.078 1 93.19 147 ASN B CA 1
ATOM 2353 C C . ASN B 1 147 ? -9.219 -11.031 -7.438 1 93.19 147 ASN B C 1
ATOM 2355 O O . ASN B 1 147 ? -8.852 -9.883 -7.699 1 93.19 147 ASN B O 1
ATOM 2359 N N . VAL B 1 148 ? -10.141 -11.359 -6.645 1 95.75 148 VAL B N 1
ATOM 2360 C CA . VAL B 1 148 ? -10.859 -10.289 -5.961 1 95.75 148 VAL B CA 1
ATOM 2361 C C . VAL B 1 148 ? -9.914 -9.57 -4.996 1 95.75 148 VAL B C 1
ATOM 2363 O O . VAL B 1 148 ? -9.969 -8.344 -4.871 1 95.75 148 VAL B O 1
ATOM 2366 N N . ALA B 1 149 ? -9.07 -10.305 -4.328 1 96.12 149 ALA B N 1
ATOM 2367 C CA . ALA B 1 149 ? -8.117 -9.719 -3.383 1 96.12 149 ALA B CA 1
ATOM 2368 C C . ALA B 1 149 ? -7.18 -8.742 -4.082 1 96.12 149 ALA B C 1
ATOM 2370 O O . ALA B 1 149 ? -6.855 -7.688 -3.533 1 96.12 149 ALA B O 1
ATOM 2371 N N . VAL B 1 150 ? -6.758 -9.07 -5.246 1 94.12 150 VAL B N 1
ATOM 2372 C CA . VAL B 1 150 ? -5.883 -8.195 -6.02 1 94.12 150 VAL B CA 1
ATOM 2373 C C . VAL B 1 150 ? -6.621 -6.91 -6.379 1 94.12 150 VAL B C 1
ATOM 2375 O O . VAL B 1 150 ? -6.062 -5.816 -6.27 1 94.12 150 VAL B O 1
ATOM 2378 N N . ASP B 1 151 ? -7.836 -7.035 -6.734 1 94.94 151 ASP B N 1
ATOM 2379 C CA . ASP B 1 151 ? -8.648 -5.863 -7.051 1 94.94 151 ASP B CA 1
ATOM 2380 C C . ASP B 1 151 ? -8.836 -4.977 -5.824 1 94.94 151 ASP B C 1
ATOM 2382 O O . ASP B 1 151 ? -8.742 -3.75 -5.914 1 94.94 151 ASP B O 1
ATOM 2386 N N . LEU B 1 152 ? -9.117 -5.586 -4.734 1 97.56 152 LEU B N 1
ATOM 2387 C CA . LEU B 1 152 ? -9.281 -4.836 -3.492 1 97.56 152 LEU B CA 1
ATOM 2388 C C . LEU B 1 152 ? -7.996 -4.098 -3.131 1 97.56 152 LEU B C 1
ATOM 2390 O O . LEU B 1 152 ? -8.039 -2.953 -2.674 1 97.56 152 LEU B O 1
ATOM 2394 N N . ARG B 1 153 ? -6.906 -4.746 -3.334 1 95.5 153 ARG B N 1
ATOM 2395 C CA . ARG B 1 153 ? -5.621 -4.109 -3.057 1 95.5 153 ARG B CA 1
ATOM 2396 C C . ARG B 1 153 ? -5.41 -2.893 -3.949 1 95.5 153 ARG B C 1
ATOM 2398 O O . ARG B 1 153 ? -4.938 -1.852 -3.488 1 95.5 153 ARG B O 1
ATOM 2405 N N . LYS B 1 154 ? -5.762 -2.99 -5.156 1 93.44 154 LYS B N 1
ATOM 2406 C CA . LYS B 1 154 ? -5.637 -1.872 -6.086 1 93.44 154 LYS B CA 1
ATOM 2407 C C . LYS B 1 154 ? -6.523 -0.705 -5.668 1 93.44 154 LYS B C 1
ATOM 2409 O O . LYS B 1 154 ? -6.082 0.447 -5.66 1 93.44 154 LYS B O 1
ATOM 2414 N N . ILE B 1 155 ? -7.668 -1.052 -5.32 1 95.25 155 ILE B N 1
ATOM 2415 C CA . ILE B 1 155 ? -8.594 -0.014 -4.887 1 95.25 155 ILE B CA 1
ATOM 2416 C C . ILE B 1 155 ? -8.086 0.627 -3.598 1 95.25 155 ILE B C 1
ATOM 2418 O O . ILE B 1 155 ? -8.172 1.845 -3.424 1 95.25 155 ILE B O 1
ATOM 2422 N N . SER B 1 156 ? -7.59 -0.198 -2.725 1 95.5 156 SER B N 1
ATOM 2423 C CA . SER B 1 156 ? -7.086 0.332 -1.461 1 95.5 156 SER B CA 1
ATOM 2424 C C . SER B 1 156 ? -5.902 1.268 -1.687 1 95.5 156 SER B C 1
ATOM 2426 O O . SER B 1 156 ? -5.742 2.258 -0.971 1 95.5 156 SER B O 1
ATOM 2428 N N . SER B 1 157 ? -5.113 0.973 -2.617 1 91.25 157 SER B N 1
ATOM 2429 C CA . SER B 1 157 ? -4.02 1.865 -2.99 1 91.25 157 SER B CA 1
ATOM 2430 C C . SER B 1 157 ? -4.547 3.223 -3.445 1 91.25 157 SER B C 1
ATOM 2432 O O . SER B 1 157 ? -3.969 4.262 -3.113 1 91.25 157 SER B O 1
ATOM 2434 N N . ASN B 1 158 ? -5.531 3.191 -4.184 1 91.06 158 ASN B N 1
ATOM 2435 C CA . ASN B 1 158 ? -6.16 4.438 -4.609 1 91.06 158 ASN B CA 1
ATOM 2436 C C . ASN B 1 158 ? -6.695 5.23 -3.418 1 91.06 158 ASN B C 1
ATOM 2438 O O . ASN B 1 158 ? -6.598 6.457 -3.389 1 91.06 158 ASN B O 1
ATOM 2442 N N . CYS B 1 159 ? -7.344 4.527 -2.475 1 93.25 159 CYS B N 1
ATOM 2443 C CA . CYS B 1 159 ? -7.84 5.191 -1.271 1 93.25 159 CYS B CA 1
ATOM 2444 C C . CYS B 1 159 ? -6.711 5.922 -0.551 1 93.25 159 CYS B C 1
ATOM 2446 O O . CYS B 1 159 ? -6.891 7.059 -0.11 1 93.25 159 CYS B O 1
ATOM 2448 N N . LEU B 1 160 ? -5.664 5.227 -0.515 1 89.25 160 LEU B N 1
ATOM 2449 C CA . LEU B 1 160 ? -4.516 5.805 0.176 1 89.25 160 LEU B CA 1
ATOM 2450 C C . LEU B 1 160 ? -4 7.035 -0.563 1 89.25 160 LEU B C 1
ATOM 2452 O O . LEU B 1 160 ? -3.666 8.047 0.062 1 89.25 160 LEU B O 1
ATOM 2456 N N . SER B 1 161 ? -3.896 6.992 -1.828 1 87.81 161 SER B N 1
ATOM 2457 C CA . SER B 1 161 ? -3.463 8.125 -2.637 1 87.81 16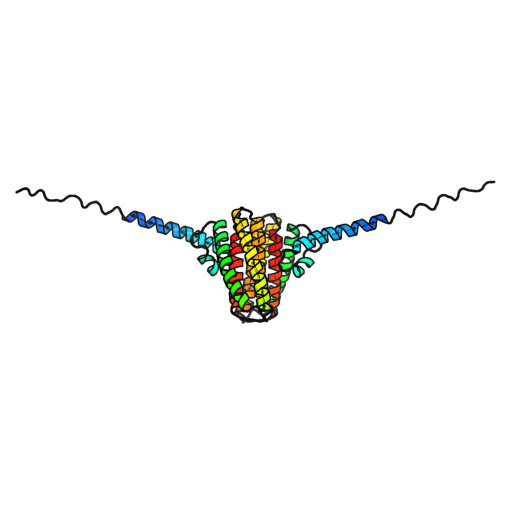1 SER B CA 1
ATOM 2458 C C . SER B 1 161 ? -4.402 9.312 -2.471 1 87.81 161 SER B C 1
ATOM 2460 O O . SER B 1 161 ? -3.951 10.461 -2.395 1 87.81 161 SER B O 1
ATOM 2462 N N . LEU B 1 162 ? -5.633 9.023 -2.43 1 89.81 162 LEU B N 1
ATOM 2463 C CA . LEU B 1 162 ? -6.613 10.086 -2.252 1 89.81 162 LEU B CA 1
ATOM 2464 C C . LEU B 1 162 ? -6.488 10.711 -0.866 1 89.81 162 LEU B C 1
ATOM 2466 O O . LEU B 1 162 ? -6.617 11.93 -0.716 1 89.81 162 LEU B O 1
ATOM 2470 N N . SER B 1 163 ? -6.262 9.898 0.133 1 89.25 163 SER B N 1
ATOM 2471 C CA . SER B 1 163 ? -6.156 10.391 1.502 1 89.25 163 SER B CA 1
ATOM 2472 C C . SER B 1 163 ? -4.969 11.336 1.66 1 89.25 163 SER B C 1
ATOM 2474 O O . SER B 1 163 ? -4.988 12.242 2.498 1 89.25 163 SER B O 1
ATOM 2476 N N . ALA B 1 164 ? -3.934 11.109 0.897 1 83.38 164 ALA B N 1
ATOM 2477 C CA . ALA B 1 164 ? -2.729 11.93 0.976 1 83.38 164 ALA B CA 1
ATOM 2478 C C . ALA B 1 164 ? -3.006 13.359 0.506 1 83.38 164 ALA B C 1
ATOM 2480 O O . ALA B 1 164 ? -2.221 14.266 0.772 1 83.38 164 ALA B O 1
ATOM 2481 N N . LEU B 1 165 ? -4.102 13.523 -0.172 1 80.56 165 LEU B N 1
ATOM 2482 C CA . LEU B 1 165 ? -4.473 14.844 -0.668 1 80.56 165 LEU B CA 1
ATOM 2483 C C . LEU B 1 165 ? -5.254 15.617 0.388 1 80.56 165 LEU B C 1
ATOM 2485 O O . LEU B 1 165 ? -5.523 16.812 0.214 1 80.56 165 LEU B O 1
ATOM 2489 N N . ILE B 1 166 ? -5.605 14.883 1.455 1 80.94 166 ILE B N 1
ATOM 2490 C CA . ILE B 1 166 ? -6.363 15.539 2.518 1 80.94 166 ILE B CA 1
ATOM 2491 C C . ILE B 1 166 ? -5.422 16.375 3.375 1 80.94 166 ILE B C 1
ATOM 2493 O O . ILE B 1 166 ? -4.398 15.891 3.854 1 80.94 166 ILE B O 1
ATOM 2497 N N . SER B 1 167 ? -5.406 17.688 3.379 1 63.56 167 SER B N 1
ATOM 2498 C CA . SER B 1 167 ? -4.672 18.656 4.176 1 63.56 167 SER B CA 1
ATOM 2499 C C . SER B 1 167 ? -5.32 18.859 5.539 1 63.56 167 SER B C 1
ATOM 2501 O O . SER B 1 167 ? -6.531 18.672 5.691 1 63.56 167 SER B O 1
#

Organism: NCBI:txid81985

Nearest PDB structures (foldseek):
  1x91-assembly1_A  TM=8.815E-01  e=4.437E-06  Arabidopsis thaliana
  1xg2-assembly1_B  TM=8.908E-01  e=1.705E-05  Actinidia chinensis
  1x8z-assembly1_A-2  TM=7.576E-01  e=3.681E-05  Arabidopsis thaliana
  1x8z-assembly3_A  TM=7.576E-01  e=3.681E-05  Arabidopsis thaliana
  1cnt-assembly2_2  TM=3.792E-01  e=3.968E+00  Homo sapiens

Foldseek 3Di:
DCPVDDPDDPPPDDPPPPPVPPVVVLQVVLVVLLCVLLVPFPCSVLLSVQQPSPNDLLVSLLSLLVVLLVLLVVLLVVLVVPVPPQPLSVLLNVLSVLLNVLSVQLNVCSVVVNLVSNLVSLVSSLVSLVRSLVSCVVVVDDDPSNVSSVVSNSSSRSSNSSSVPRD/DCPDDPPPPPDPDPPPPPPVPVVVVLQVVLVVLLCVLLVPFPCSVLLSVQQPSNNDLLVSLLSLLVVLLVLLVVLLVVLVVPVPPQPLSVLLNVLSVLLNVLSVQLNVCSVVVNLPSNLVSLVSNLVSLVRSLVSCVVVVDDDPSNVSSVVSNSSSRSSNSSSVPRD

Sequence (334 aa):
MAGRDTFQLRFAAVAASAAVLILLMAGQVAESRMINLCSHTAYPSLCRPLVKRVTNPRRATHRTIQALEAKTKVALAEAARFKNGNQAITTCYGTLSDAIYNLASARKSIRKRDVSAMNMYLTAAVSDYGACVDGFIETGQVNAVQNVAVDLRKISSNCLSLSALISMAGRDTFQLRFAAVAASAAVLILLMAGQVAESRMINLCSHTAYPSLCRPLVKRVTNPRRATHRTIQALEAKTKVALAEAARFKNGNQAITTCYGTLSDAIYNLASARKSIRKRDVSAMNMYLTAAVSDYGACVDGFIETGQVNAVQNVAVDLRKISSNCLSLSALIS

InterPro domains:
  IPR006501 Pectinesterase inhibitor domain [PF04043] (36-162)
  IPR006501 Pectinesterase inhibitor domain [SM00856] (30-162)
  IPR006501 Pectinesterase inhibitor domain [TIGR01614] (20-164)
  IPR035513 Invertase/pectin methylesterase inhibitor domain superfamily [G3DSA:1.20.140.40] (34-166)
  IPR035513 Invertase/pectin methylesterase inhibitor domain superfamily [SSF101148] (36-166)
  IPR051955 Pectinesterase Inhibitor [PTHR31080] (23-164)

Solvent-accessible surface area (backbone atoms only — not comparable to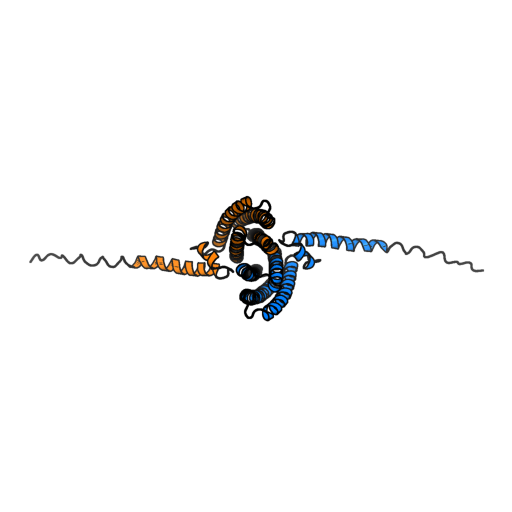 full-atom values): 17597 Å² total; per-residue (Å²): 139,86,79,76,79,84,77,70,85,69,78,72,74,73,70,70,70,70,71,68,62,62,65,58,54,56,53,50,52,40,45,50,46,27,52,48,62,26,64,75,27,80,44,38,83,72,37,47,80,56,28,66,87,34,73,48,43,62,59,32,26,50,44,38,44,50,53,49,43,54,52,45,53,54,50,34,56,54,25,65,74,54,20,79,96,29,68,37,38,40,52,24,34,54,25,44,52,49,22,46,55,22,42,54,51,17,47,53,20,56,77,68,69,32,63,55,57,19,45,41,23,41,47,48,22,39,37,22,31,47,53,24,44,46,36,26,60,76,68,67,56,83,51,72,66,51,54,51,36,50,51,50,32,49,49,37,46,29,34,51,41,31,47,40,64,50,128,134,87,80,81,84,84,73,79,79,75,78,72,75,75,71,71,70,70,70,69,62,63,65,60,54,55,54,50,52,38,46,49,45,25,52,48,63,27,65,74,26,80,44,39,84,71,37,47,79,58,30,67,86,35,71,48,45,63,60,32,25,50,44,37,45,52,52,50,42,54,53,44,53,54,51,36,56,55,25,65,74,53,21,79,97,28,68,38,36,40,51,24,34,53,25,43,53,50,22,47,54,23,41,53,51,16,50,54,21,56,76,67,69,32,63,54,58,20,46,41,24,42,48,48,21,38,37,22,31,48,54,25,44,46,34,26,62,76,68,69,55,83,51,71,65,52,55,51,36,51,50,50,32,48,50,38,48,30,36,50,42,32,47,38,64,49,128

pLDDT: mean 80.55, std 23.29, range [24.27, 98.62]

Radius of gyration: 29.48 Å; Cα contacts (8 Å, |Δi|>4): 426; chains: 2; bounding box: 125×82×106 Å